Protein AF-A0A7J7QAD0-F1 (afdb_monomer_lite)

Sequence (329 aa):
MGFYKSLRRALTTHGIFDPSKKFDEDTELMLAQLHPDAHEEGGLACNDKKLLIEMRECIMVWIKSMGRQILQGNLNLVNTSFPVLMFEPRSYLQKLADIWAYPSYINAAAAAQDPLERMKLLVAWMVAGLHHSVENWKKPFNPILGETWQATMPGGLQLFMEQVSHHPPVSAYQLQGPGWALSGWSQPAVVPVVKFYGIKTVAKGARHISFADGSTVEMSMPHFAIKGVVYAAKPHAEVLGVARLLDQRHRLEAVISFGPVPGTRQRMLARTDAVCGEIYQLPRSAHLQVHGREVLRPTSSAHACACVSRARGPDVFGKEAAVGALALL

pLDDT: mean 78.53, std 20.81, range [23.02, 98.69]

Radius of gyration: 20.9 Å; chains: 1; bounding box: 46×48×59 Å

Secondary structure (DSSP, 8-state):
--HHHHHHHHHHHTTSS-TTS-----HHHHHTTS-TTB-SSSSEE---HHHHHHHHHHHHHHHHHHHHHHHTT---TTTSPPPGGGEEEEEHHHHHHGGG--HHHHHHHHH-SSHHHHHHHHHHHHHHHTTHHHH--SEEEPPPTT-EEEEEETTTEEEEEEEEEETTEEEEEEEEETTEEEEEEEEEEEEEEGGGTEEEEEEE--EEEEETTS-EEEE---EEEEESTTT-SS-EEEEEEEEEEEETTTTEEEEEEES--TT---TGGGSTT-EEEEEEEPPTT----SSSS--------S--SS----------S-------TTT--

Structure (mmCIF, N/CA/C/O backbone):
data_AF-A0A7J7QAD0-F1
#
_entry.id   AF-A0A7J7QAD0-F1
#
loop_
_atom_site.group_PDB
_atom_site.id
_atom_site.type_symbol
_atom_site.label_atom_id
_atom_site.label_alt_id
_atom_site.label_comp_id
_atom_site.label_asym_id
_atom_site.label_entity_id
_atom_site.label_seq_id
_atom_site.pdbx_PDB_ins_code
_atom_site.Cartn_x
_atom_site.Cartn_y
_atom_site.Cartn_z
_atom_site.occupancy
_atom_site.B_iso_or_equiv
_atom_site.auth_seq_id
_atom_site.auth_comp_id
_atom_site.auth_asym_id
_atom_site.auth_atom_id
_atom_site.pdbx_PDB_model_num
ATOM 1 N N . MET A 1 1 ? 2.087 9.101 26.489 1.00 40.31 1 MET A N 1
ATOM 2 C CA . MET A 1 1 ? 2.762 7.788 26.398 1.00 40.31 1 MET A CA 1
ATOM 3 C C . MET A 1 1 ? 2.963 7.584 24.917 1.00 40.31 1 MET A C 1
ATOM 5 O O . MET A 1 1 ? 1.946 7.469 24.253 1.00 40.31 1 MET A O 1
ATOM 9 N N . GLY A 1 2 ? 4.223 7.602 24.454 1.00 50.12 2 GLY A N 1
ATOM 10 C CA . GLY A 1 2 ? 4.623 7.586 23.036 1.00 50.12 2 GLY A CA 1
ATOM 11 C C . GLY A 1 2 ? 3.667 6.822 22.115 1.00 50.12 2 GLY A C 1
ATOM 12 O O . GLY A 1 2 ? 3.352 5.687 22.463 1.00 50.12 2 GLY A O 1
ATOM 13 N N . PHE A 1 3 ? 3.276 7.355 20.948 1.00 55.72 3 PHE A N 1
ATOM 14 C CA . PHE A 1 3 ? 2.462 6.657 19.938 1.00 55.72 3 PHE A CA 1
ATOM 15 C C . PHE A 1 3 ? 2.988 5.243 19.715 1.00 55.72 3 PHE A C 1
ATOM 17 O O . PHE A 1 3 ? 2.220 4.292 19.746 1.00 55.72 3 PHE A O 1
ATOM 24 N N . TYR A 1 4 ? 4.311 5.093 19.616 1.00 61.28 4 TYR A N 1
ATOM 25 C CA . TYR A 1 4 ? 4.976 3.797 19.527 1.00 61.28 4 TYR A CA 1
ATOM 26 C C . TYR A 1 4 ? 4.698 2.886 20.735 1.00 61.28 4 TYR A C 1
ATOM 28 O O . TYR A 1 4 ? 4.276 1.746 20.570 1.00 61.28 4 TYR A O 1
ATOM 36 N N . LYS A 1 5 ? 4.860 3.391 21.965 1.00 65.62 5 LYS A N 1
ATOM 37 C CA . LYS A 1 5 ? 4.559 2.647 23.203 1.00 65.62 5 LYS A CA 1
ATOM 38 C C . LYS A 1 5 ? 3.079 2.278 23.284 1.00 65.62 5 LYS A C 1
ATOM 40 O O . LYS A 1 5 ? 2.744 1.177 23.714 1.00 65.62 5 LYS A O 1
ATOM 45 N N . SER A 1 6 ? 2.196 3.178 22.860 1.00 67.38 6 SER A N 1
ATOM 46 C CA . SER A 1 6 ? 0.759 2.931 22.829 1.00 67.38 6 SER A CA 1
ATOM 47 C C . SER A 1 6 ? 0.358 1.940 21.739 1.00 67.38 6 SER A C 1
ATOM 49 O O . SER A 1 6 ? -0.494 1.103 22.005 1.00 67.38 6 SER A O 1
ATOM 51 N N . LEU A 1 7 ? 0.945 2.012 20.546 1.00 71.25 7 LEU A N 1
ATOM 52 C CA . LEU A 1 7 ? 0.690 1.078 19.456 1.00 71.25 7 LEU A CA 1
ATOM 53 C C . LEU A 1 7 ? 1.239 -0.306 19.805 1.00 71.25 7 LEU A C 1
ATOM 55 O O . LEU A 1 7 ? 0.544 -1.299 19.644 1.00 71.25 7 LEU A O 1
ATOM 59 N N . ARG A 1 8 ? 2.450 -0.384 20.365 1.00 73.38 8 ARG A N 1
ATOM 60 C CA . ARG A 1 8 ? 3.016 -1.638 20.870 1.00 73.38 8 ARG A CA 1
ATOM 61 C C . ARG A 1 8 ? 2.111 -2.268 21.919 1.00 73.38 8 ARG A C 1
ATOM 63 O O . ARG A 1 8 ? 1.882 -3.474 21.870 1.00 73.38 8 ARG A O 1
ATOM 70 N N . ARG A 1 9 ? 1.575 -1.464 22.842 1.00 77.69 9 ARG A N 1
ATOM 71 C CA . ARG A 1 9 ? 0.585 -1.933 23.815 1.00 77.69 9 ARG A CA 1
ATOM 72 C C . ARG A 1 9 ? -0.648 -2.491 23.105 1.00 77.69 9 ARG A C 1
ATOM 74 O O . ARG A 1 9 ? -1.013 -3.615 23.417 1.00 77.69 9 ARG A O 1
ATOM 81 N N . ALA A 1 10 ? -1.198 -1.777 22.121 1.00 76.44 10 ALA A N 1
ATOM 82 C CA . ALA A 1 10 ? -2.338 -2.239 21.326 1.00 76.44 10 ALA A CA 1
ATOM 83 C C . ALA A 1 10 ? -2.075 -3.602 20.675 1.00 76.44 10 ALA A C 1
ATOM 85 O O . ALA A 1 10 ? -2.804 -4.568 20.888 1.00 76.44 10 ALA A O 1
ATOM 86 N N . LEU A 1 11 ? -0.969 -3.711 19.938 1.00 81.56 11 LEU A N 1
ATOM 87 C CA . LEU A 1 11 ? -0.578 -4.942 19.255 1.00 81.56 11 LEU A CA 1
ATOM 88 C C . LEU A 1 11 ? -0.341 -6.097 20.237 1.00 81.56 11 LEU A C 1
ATOM 90 O O . LEU A 1 11 ? -0.700 -7.232 19.938 1.00 81.56 11 LEU A O 1
ATOM 94 N N . THR A 1 12 ? 0.222 -5.816 21.414 1.00 82.81 12 THR A N 1
ATOM 95 C CA . THR A 1 12 ? 0.430 -6.817 22.473 1.00 82.81 12 THR A CA 1
ATOM 96 C C . THR A 1 12 ? -0.901 -7.273 23.073 1.00 82.81 12 THR A C 1
ATOM 98 O O . THR A 1 12 ? -1.127 -8.469 23.226 1.00 82.81 12 THR A O 1
ATOM 101 N N . THR A 1 13 ? -1.812 -6.340 23.373 1.00 85.19 13 THR A N 1
ATOM 102 C CA . THR A 1 13 ? -3.154 -6.635 23.901 1.00 85.19 13 THR A CA 1
ATOM 103 C C . THR A 1 13 ? -3.950 -7.536 22.960 1.00 85.19 13 THR A C 1
ATOM 105 O O . THR A 1 13 ? -4.693 -8.395 23.427 1.00 85.19 13 THR A O 1
ATOM 108 N N . HIS A 1 14 ? -3.751 -7.391 21.651 1.00 84.69 14 HIS A N 1
ATOM 109 C CA . HIS A 1 14 ? -4.403 -8.217 20.638 1.00 84.69 14 HIS A CA 1
ATOM 110 C C . HIS A 1 14 ? -3.585 -9.447 20.202 1.00 84.69 14 HIS A C 1
ATOM 112 O O . HIS A 1 14 ? -3.957 -10.106 19.234 1.00 84.69 14 HIS A O 1
ATOM 118 N N . GLY A 1 15 ? -2.484 -9.774 20.892 1.00 82.12 15 GLY A N 1
ATOM 119 C CA . GLY A 1 15 ? -1.671 -10.964 20.607 1.00 82.12 15 GLY A CA 1
ATOM 120 C C . GLY A 1 15 ? -0.941 -10.938 19.258 1.00 82.12 15 GLY A C 1
ATOM 121 O O . GLY A 1 15 ? -0.490 -11.978 18.789 1.00 82.12 15 GLY A O 1
ATOM 122 N N . ILE A 1 16 ? -0.830 -9.767 18.624 1.00 82.81 16 ILE A N 1
ATOM 123 C CA . ILE A 1 16 ? -0.131 -9.575 17.344 1.00 82.81 16 ILE A CA 1
ATOM 124 C C . ILE A 1 16 ? 1.372 -9.392 17.577 1.00 82.81 16 ILE A C 1
ATOM 126 O O . ILE A 1 16 ? 2.188 -9.832 16.772 1.00 82.81 16 ILE A O 1
ATOM 130 N N . PHE A 1 17 ? 1.744 -8.738 18.680 1.00 76.38 17 PHE A N 1
ATOM 131 C CA . PHE A 1 17 ? 3.137 -8.485 19.036 1.00 76.38 17 PHE A CA 1
ATOM 132 C C . PHE A 1 17 ? 3.554 -9.308 20.255 1.00 76.38 17 PHE A C 1
ATOM 134 O O . PHE A 1 17 ? 2.893 -9.269 21.291 1.00 76.38 17 PHE A O 1
ATOM 141 N N . ASP A 1 18 ? 4.683 -10.007 20.136 1.00 73.75 18 ASP A N 1
ATOM 142 C CA . ASP A 1 18 ? 5.304 -10.736 21.239 1.00 73.75 18 ASP A CA 1
ATOM 143 C C . ASP A 1 18 ? 6.023 -9.751 22.183 1.00 73.75 18 ASP A C 1
ATOM 145 O O . ASP A 1 18 ? 7.037 -9.159 21.797 1.00 73.75 18 ASP A O 1
ATOM 149 N N . PRO A 1 19 ? 5.552 -9.569 23.431 1.00 67.69 19 PRO A N 1
ATOM 150 C CA . PRO A 1 19 ? 6.142 -8.614 24.363 1.00 67.69 19 PRO A CA 1
ATOM 151 C C . PRO A 1 19 ? 7.580 -8.969 24.766 1.00 67.69 19 PRO A C 1
ATOM 153 O O . PRO A 1 19 ? 8.306 -8.076 25.211 1.00 67.69 19 PRO A O 1
ATOM 156 N N . SER A 1 20 ? 8.001 -10.231 24.595 1.00 66.00 20 SER A N 1
ATOM 157 C CA . SER A 1 20 ? 9.365 -10.690 24.874 1.00 66.00 20 SER A CA 1
ATOM 158 C C . SER A 1 20 ? 10.383 -10.175 23.852 1.00 66.00 20 SER A C 1
ATOM 160 O O . SER A 1 20 ? 11.560 -10.004 24.187 1.00 66.00 20 SER A O 1
ATOM 162 N N . LYS A 1 21 ? 9.935 -9.830 22.634 1.00 59.56 21 LYS A N 1
ATOM 163 C CA . LYS A 1 21 ? 10.778 -9.163 21.642 1.00 59.56 21 LYS A CA 1
ATOM 164 C C . LYS A 1 21 ? 11.105 -7.754 22.133 1.00 59.56 21 LYS A C 1
ATOM 166 O O . LYS A 1 21 ? 10.255 -6.856 22.173 1.00 59.56 21 LYS A O 1
ATOM 171 N N . LYS A 1 22 ? 12.363 -7.551 22.530 1.00 52.66 22 LYS A N 1
ATOM 172 C CA . LYS A 1 22 ? 12.905 -6.225 22.830 1.00 52.66 22 LYS A CA 1
ATOM 173 C C . LYS A 1 22 ? 13.115 -5.485 21.515 1.00 52.66 22 LYS A C 1
ATOM 175 O O . LYS A 1 22 ? 14.063 -5.758 20.792 1.00 52.66 22 LYS A O 1
ATOM 180 N N . PHE A 1 23 ? 12.211 -4.562 21.222 1.00 52.66 23 PHE A N 1
ATOM 181 C CA . PHE A 1 23 ? 12.472 -3.521 20.245 1.00 52.66 23 PHE A CA 1
ATOM 182 C C . PHE A 1 23 ? 13.302 -2.445 20.929 1.00 52.66 23 PHE A C 1
ATOM 184 O O . PHE A 1 23 ? 12.820 -1.834 21.888 1.00 52.66 23 PHE A O 1
ATOM 191 N N . ASP A 1 24 ? 14.546 -2.291 20.493 1.00 52.62 24 ASP A N 1
ATOM 192 C CA . ASP A 1 24 ? 15.441 -1.305 21.074 1.00 52.62 24 ASP A CA 1
ATOM 193 C C . ASP A 1 24 ? 15.042 0.091 20.584 1.00 52.62 24 ASP A C 1
ATOM 195 O O . ASP A 1 24 ? 14.909 0.323 19.383 1.00 52.62 24 ASP A O 1
ATOM 199 N N . GLU A 1 25 ? 14.781 1.012 21.513 1.00 53.19 25 GLU A N 1
ATOM 200 C CA . GLU A 1 25 ? 14.497 2.413 21.174 1.00 53.19 25 GLU A CA 1
ATOM 201 C C . GLU A 1 25 ? 15.784 3.131 20.714 1.00 53.19 25 GLU A C 1
ATOM 203 O O . GLU A 1 25 ? 15.712 4.220 20.133 1.00 53.19 25 GLU A O 1
ATOM 208 N N . ASP A 1 26 ? 16.948 2.493 20.896 1.00 57.47 26 ASP A N 1
ATOM 209 C CA . ASP A 1 26 ? 18.228 2.971 20.401 1.00 57.47 26 ASP A CA 1
ATOM 210 C C . ASP A 1 26 ? 18.322 2.844 18.877 1.00 57.47 26 ASP A C 1
ATOM 212 O O . ASP A 1 26 ? 18.414 1.777 18.266 1.00 57.47 26 ASP A O 1
ATOM 216 N N . THR A 1 27 ? 18.346 4.014 18.241 1.00 55.22 27 THR A N 1
ATOM 217 C CA . THR A 1 27 ? 18.372 4.191 16.785 1.00 55.22 27 THR A CA 1
ATOM 218 C C . THR A 1 27 ? 19.566 3.496 16.108 1.00 55.22 27 THR A C 1
ATOM 220 O O . THR A 1 27 ? 19.486 3.161 14.928 1.00 55.22 27 THR A O 1
ATOM 223 N N . GLU A 1 28 ? 20.671 3.273 16.828 1.00 50.28 28 GLU A N 1
ATOM 224 C CA . GLU A 1 28 ? 21.849 2.570 16.301 1.00 50.28 28 GLU A CA 1
ATOM 225 C C . GLU A 1 28 ? 21.669 1.046 16.236 1.00 50.28 28 GLU A C 1
ATOM 227 O O . GLU A 1 28 ? 22.122 0.434 15.271 1.00 50.28 28 GLU A O 1
ATOM 232 N N . LEU A 1 29 ? 20.944 0.433 17.178 1.00 54.31 29 LEU A N 1
ATOM 233 C CA . LEU A 1 29 ? 20.595 -0.991 17.093 1.00 54.31 29 LEU A CA 1
ATOM 234 C C . LEU A 1 29 ? 19.521 -1.253 16.031 1.00 54.31 29 LEU A C 1
ATOM 236 O O . LEU A 1 29 ? 19.565 -2.277 15.356 1.00 54.31 29 LEU A O 1
ATOM 240 N N . MET A 1 30 ? 18.607 -0.304 15.823 1.00 59.12 30 MET A N 1
ATOM 241 C CA . MET A 1 30 ? 17.627 -0.349 14.731 1.00 59.12 30 MET A CA 1
ATOM 242 C C . MET A 1 30 ? 18.288 -0.362 13.344 1.00 59.12 30 MET A C 1
ATOM 244 O O . MET A 1 30 ? 17.836 -1.077 12.454 1.00 59.12 30 MET A O 1
ATOM 248 N N . LEU A 1 31 ? 19.384 0.387 13.156 1.00 56.38 31 LEU A N 1
ATOM 249 C CA . LEU A 1 31 ? 20.174 0.338 11.917 1.00 56.38 31 LEU A CA 1
ATOM 250 C C . LEU A 1 31 ? 20.774 -1.055 11.678 1.00 56.38 31 LEU A C 1
ATOM 252 O O . LEU A 1 31 ? 20.858 -1.493 10.533 1.00 56.38 31 LEU A O 1
ATOM 256 N N . ALA A 1 32 ? 21.162 -1.757 12.746 1.00 53.44 32 ALA A N 1
ATOM 257 C CA . ALA A 1 32 ? 21.706 -3.112 12.669 1.00 53.44 32 ALA A CA 1
ATOM 258 C C . ALA A 1 32 ? 20.644 -4.187 12.358 1.00 53.44 32 ALA A C 1
ATOM 260 O O . ALA A 1 32 ? 21.007 -5.325 12.068 1.00 53.44 32 ALA A O 1
ATOM 261 N N . GLN A 1 33 ? 19.354 -3.836 12.407 1.00 68.69 33 GLN A N 1
ATOM 262 C CA . GLN A 1 33 ? 18.215 -4.723 12.137 1.00 68.69 33 GLN A CA 1
ATOM 263 C C . GLN A 1 33 ? 17.500 -4.401 10.818 1.00 68.69 33 GLN A C 1
ATOM 265 O O . GLN A 1 33 ? 16.424 -4.934 10.558 1.00 68.69 33 GLN A O 1
ATOM 270 N N . LEU A 1 34 ? 18.064 -3.520 9.986 1.00 75.94 34 LEU A N 1
ATOM 271 C CA . LEU A 1 34 ? 17.505 -3.246 8.667 1.00 75.94 34 LEU A CA 1
ATOM 272 C C . LEU A 1 34 ? 17.422 -4.526 7.828 1.00 75.94 34 LEU A C 1
ATOM 274 O O . LEU A 1 34 ? 18.271 -5.415 7.936 1.00 75.94 34 LEU A O 1
ATOM 278 N N . HIS A 1 35 ? 16.419 -4.575 6.947 1.00 82.44 35 HIS A N 1
ATOM 279 C CA . HIS A 1 35 ? 16.297 -5.641 5.958 1.00 82.44 35 HIS A CA 1
ATOM 280 C C . HIS A 1 35 ? 17.641 -5.843 5.226 1.00 82.44 35 HIS A C 1
ATOM 282 O O . HIS A 1 35 ? 18.290 -4.847 4.893 1.00 82.44 35 HIS A O 1
ATOM 288 N N . PRO A 1 36 ? 18.066 -7.085 4.923 1.00 84.25 36 PRO A N 1
ATOM 289 C CA . PRO A 1 36 ? 19.344 -7.342 4.248 1.00 84.25 36 PRO A CA 1
ATOM 290 C C . PRO A 1 36 ? 19.522 -6.572 2.931 1.00 84.25 36 PRO A C 1
ATOM 292 O O . PRO A 1 36 ? 20.630 -6.178 2.576 1.00 84.25 36 PRO A O 1
ATOM 295 N N . ASP A 1 37 ? 18.410 -6.316 2.240 1.00 88.38 37 ASP A N 1
ATOM 296 C CA . ASP A 1 37 ? 18.365 -5.541 0.996 1.00 88.38 37 ASP A CA 1
ATOM 297 C C . ASP A 1 37 ? 18.098 -4.038 1.197 1.00 88.38 37 ASP A C 1
ATOM 299 O O . ASP A 1 37 ? 17.799 -3.331 0.236 1.00 88.38 37 ASP A O 1
ATOM 303 N N . ALA A 1 38 ? 18.168 -3.512 2.421 1.00 88.69 38 ALA A N 1
ATOM 304 C CA . ALA A 1 38 ? 17.950 -2.092 2.672 1.00 88.69 38 ALA A CA 1
ATOM 305 C C . ALA A 1 38 ? 18.990 -1.232 1.938 1.00 88.69 38 ALA A C 1
ATOM 307 O O . ALA A 1 38 ? 20.201 -1.454 2.014 1.00 88.69 38 ALA A O 1
ATOM 308 N N . HIS A 1 39 ? 18.515 -0.203 1.242 1.00 90.62 39 HIS A N 1
ATOM 309 C CA . HIS A 1 39 ? 19.384 0.765 0.588 1.00 90.62 39 HIS A CA 1
ATOM 310 C C . HIS A 1 39 ? 19.957 1.755 1.618 1.00 90.62 39 HIS A C 1
ATOM 312 O O . HIS A 1 39 ? 19.315 2.074 2.626 1.00 90.62 39 HIS A O 1
ATOM 318 N N . GLU A 1 40 ? 21.163 2.270 1.372 1.00 85.44 40 GLU A N 1
ATOM 319 C CA . GLU A 1 40 ? 21.874 3.161 2.304 1.00 85.44 40 GLU A CA 1
ATOM 320 C C . GLU A 1 40 ? 21.134 4.490 2.537 1.00 85.44 40 GLU A C 1
ATOM 322 O O . GLU A 1 40 ? 21.057 4.967 3.668 1.00 85.44 40 GLU A O 1
ATOM 327 N N . GLU A 1 41 ? 20.498 5.027 1.494 1.00 82.69 41 GLU A N 1
ATOM 328 C CA . GLU A 1 41 ? 19.699 6.263 1.555 1.00 82.69 41 GLU A CA 1
ATOM 329 C C . GLU A 1 41 ? 18.268 6.050 2.094 1.00 82.69 41 GLU A C 1
ATOM 331 O O . GLU A 1 41 ? 17.619 7.007 2.525 1.00 82.69 41 GLU A O 1
ATOM 336 N N . GLY A 1 42 ? 17.794 4.801 2.107 1.00 87.31 42 GLY A N 1
ATOM 337 C CA . GLY A 1 42 ? 16.410 4.433 2.407 1.00 87.31 42 GLY A CA 1
ATOM 338 C C . GLY A 1 42 ? 15.740 3.636 1.286 1.00 87.31 42 GLY A C 1
ATOM 339 O O . GLY A 1 42 ? 16.100 3.740 0.115 1.00 87.31 42 GLY A O 1
ATOM 340 N N . GLY A 1 43 ? 14.778 2.801 1.666 1.00 90.38 43 GLY A N 1
ATOM 341 C CA . GLY A 1 43 ? 14.038 1.924 0.770 1.00 90.38 43 GLY A CA 1
ATOM 342 C C . GLY A 1 43 ? 14.689 0.558 0.622 1.00 90.38 43 GLY A C 1
ATOM 343 O O . GLY A 1 43 ? 15.655 0.218 1.310 1.00 90.38 43 GLY A O 1
ATOM 344 N N . LEU A 1 44 ? 14.152 -0.224 -0.306 1.00 92.00 44 LEU A N 1
ATOM 345 C CA . LEU A 1 44 ? 14.613 -1.572 -0.609 1.00 92.00 44 LEU A CA 1
ATOM 346 C C . LEU A 1 44 ? 15.385 -1.566 -1.928 1.00 92.00 44 LEU A C 1
ATOM 348 O O . LEU A 1 44 ? 14.855 -1.130 -2.948 1.00 92.00 44 LEU A O 1
ATOM 352 N N . ALA A 1 45 ? 16.636 -2.014 -1.926 1.00 92.88 45 ALA A N 1
ATOM 353 C CA . ALA A 1 45 ? 17.461 -2.104 -3.123 1.00 92.88 45 ALA A CA 1
ATOM 354 C C . ALA A 1 45 ? 17.066 -3.309 -3.993 1.00 92.88 45 ALA A C 1
ATOM 356 O O . ALA A 1 45 ? 16.731 -4.377 -3.485 1.00 92.88 45 ALA A O 1
ATOM 357 N N . CYS A 1 46 ? 17.166 -3.169 -5.317 1.00 91.81 46 CYS A N 1
ATOM 358 C CA . CYS A 1 46 ? 17.133 -4.327 -6.210 1.00 91.81 46 CYS A CA 1
ATOM 359 C C . CYS A 1 46 ? 18.513 -4.986 -6.225 1.00 91.81 46 CYS A C 1
ATOM 361 O O . CYS A 1 46 ? 19.427 -4.506 -6.901 1.00 91.81 46 CYS A O 1
ATOM 363 N N . ASN A 1 47 ? 18.659 -6.089 -5.494 1.00 88.19 47 ASN A N 1
ATOM 364 C CA . ASN A 1 47 ? 19.903 -6.861 -5.464 1.00 88.19 47 ASN A CA 1
ATOM 365 C C . ASN A 1 47 ? 19.927 -8.020 -6.481 1.00 88.19 47 ASN A C 1
ATOM 367 O O . ASN A 1 47 ? 20.979 -8.628 -6.701 1.00 88.19 47 ASN A O 1
ATOM 371 N N . ASP A 1 48 ? 18.811 -8.286 -7.171 1.00 90.00 48 ASP A N 1
ATOM 372 C CA . ASP A 1 48 ? 18.752 -9.253 -8.269 1.00 90.00 48 ASP A CA 1
ATOM 373 C C . ASP A 1 48 ? 19.396 -8.675 -9.542 1.00 90.00 48 ASP A C 1
ATOM 375 O O . ASP A 1 48 ? 18.789 -7.948 -10.334 1.00 90.00 48 ASP A O 1
ATOM 379 N N . LYS A 1 49 ? 20.670 -9.027 -9.746 1.00 90.38 49 LYS A N 1
ATOM 380 C CA . LYS A 1 49 ? 21.460 -8.590 -10.906 1.00 90.38 49 LYS A CA 1
ATOM 381 C C . LYS A 1 49 ? 20.861 -9.047 -12.233 1.00 90.38 49 LYS A C 1
ATOM 383 O O . LYS A 1 49 ? 20.946 -8.303 -13.207 1.00 90.38 49 LYS A O 1
ATOM 388 N N . LYS A 1 50 ? 20.294 -10.256 -12.288 1.00 90.81 50 LYS A N 1
ATOM 389 C CA . LYS A 1 50 ? 19.739 -10.809 -13.527 1.00 90.81 50 LYS A CA 1
ATOM 390 C C . LYS A 1 50 ? 18.486 -10.033 -13.909 1.00 90.81 50 LYS A C 1
ATOM 392 O O . LYS A 1 50 ? 18.402 -9.540 -15.031 1.00 90.81 50 LYS A O 1
ATOM 397 N N . LEU A 1 51 ? 17.584 -9.842 -12.949 1.00 89.31 51 LEU A N 1
ATOM 398 C CA . LEU A 1 51 ? 16.392 -9.023 -13.132 1.00 89.31 51 LEU A CA 1
ATOM 399 C C . LEU A 1 51 ? 16.748 -7.603 -13.575 1.00 89.31 51 LEU A C 1
ATOM 401 O O . LEU A 1 51 ? 16.139 -7.077 -14.502 1.00 89.31 51 LEU A O 1
ATOM 405 N N . LEU A 1 52 ? 17.755 -6.985 -12.955 1.00 90.19 52 LEU A N 1
ATOM 406 C CA . LEU A 1 52 ? 18.160 -5.626 -13.299 1.00 90.19 52 LEU A CA 1
ATOM 407 C C . LEU A 1 52 ? 18.701 -5.512 -14.733 1.00 90.19 52 LEU A C 1
ATOM 409 O O . LEU A 1 52 ? 18.388 -4.539 -15.423 1.00 90.19 52 LEU A O 1
ATOM 413 N N . ILE A 1 53 ? 19.492 -6.488 -15.190 1.00 91.00 53 ILE A N 1
ATOM 414 C CA . ILE A 1 53 ? 19.972 -6.549 -16.579 1.00 91.00 53 ILE A CA 1
ATOM 415 C C . ILE A 1 53 ? 18.779 -6.672 -17.533 1.00 91.00 53 ILE A C 1
ATOM 417 O O . ILE A 1 53 ? 18.624 -5.829 -18.417 1.00 91.00 53 ILE A O 1
ATOM 421 N N . GLU A 1 54 ? 17.888 -7.639 -17.296 1.00 89.81 54 GLU A N 1
ATOM 422 C CA . GLU A 1 54 ? 16.696 -7.869 -18.124 1.00 89.81 54 GLU A CA 1
ATOM 423 C C . GLU A 1 54 ? 15.791 -6.626 -18.184 1.00 89.81 54 GLU A C 1
ATOM 425 O O . GLU A 1 54 ? 15.351 -6.212 -19.261 1.00 89.81 54 GLU A O 1
ATOM 430 N N . MET A 1 55 ? 15.542 -5.978 -17.040 1.00 88.00 55 MET A N 1
ATOM 431 C CA . MET A 1 55 ? 14.746 -4.751 -16.963 1.00 88.00 55 MET A CA 1
ATOM 432 C C . MET A 1 55 ? 15.381 -3.616 -17.764 1.00 88.00 55 MET A C 1
ATOM 434 O O . MET A 1 55 ? 14.677 -2.919 -18.493 1.00 88.00 55 MET A O 1
ATOM 438 N N . ARG A 1 56 ? 16.700 -3.421 -17.659 1.00 90.31 56 ARG A N 1
ATOM 439 C CA . ARG A 1 56 ? 17.412 -2.367 -18.397 1.00 90.31 56 ARG A CA 1
ATOM 440 C C . ARG A 1 56 ? 17.390 -2.602 -19.891 1.00 90.31 56 ARG A C 1
ATOM 442 O O . ARG A 1 56 ? 17.118 -1.667 -20.637 1.00 90.31 56 ARG A O 1
ATOM 449 N N . GLU A 1 57 ? 17.629 -3.830 -20.330 1.00 89.69 57 GLU A N 1
ATOM 450 C CA . GLU A 1 57 ? 17.536 -4.188 -21.743 1.00 89.69 57 GLU A CA 1
ATOM 451 C C . GLU A 1 57 ? 16.131 -3.911 -22.280 1.00 89.69 57 GLU A C 1
ATOM 453 O O . GLU A 1 57 ? 15.983 -3.228 -23.296 1.00 89.69 57 GLU A O 1
ATOM 458 N N . CYS A 1 58 ? 15.094 -4.327 -21.546 1.00 86.81 58 CYS A N 1
ATOM 459 C CA . CYS A 1 58 ? 13.705 -4.055 -21.905 1.00 86.81 58 CYS A CA 1
ATOM 460 C C . CYS A 1 58 ? 13.400 -2.554 -21.966 1.00 86.81 58 CYS A C 1
ATOM 462 O O . CYS A 1 58 ? 12.800 -2.095 -22.938 1.00 86.81 58 CYS A O 1
ATOM 464 N N . ILE A 1 59 ? 13.839 -1.776 -20.971 1.00 84.19 59 ILE A N 1
ATOM 465 C CA . ILE A 1 59 ? 13.665 -0.317 -20.942 1.00 84.19 59 ILE A CA 1
ATOM 466 C C . ILE A 1 59 ? 14.368 0.329 -22.138 1.00 84.19 59 ILE A C 1
ATOM 468 O O . ILE A 1 59 ? 13.792 1.200 -22.784 1.00 84.19 59 ILE A O 1
ATOM 472 N N . MET A 1 60 ? 15.583 -0.102 -22.481 1.00 84.69 60 MET A N 1
ATOM 473 C CA . MET A 1 60 ? 16.333 0.459 -23.606 1.00 84.69 60 MET A CA 1
ATOM 474 C C . MET A 1 60 ? 15.708 0.102 -24.957 1.00 84.69 60 MET A C 1
ATOM 476 O O . MET A 1 60 ? 15.634 0.961 -25.837 1.00 84.69 60 MET A O 1
ATOM 480 N N . VAL A 1 61 ? 15.221 -1.130 -25.132 1.00 83.62 61 VAL A N 1
ATOM 481 C CA . VAL A 1 61 ? 14.443 -1.531 -26.317 1.00 83.62 61 VAL A CA 1
ATOM 482 C C . VAL A 1 61 ? 13.173 -0.692 -26.421 1.00 83.62 61 VAL A C 1
ATOM 484 O O . VAL A 1 61 ? 12.868 -0.155 -27.487 1.00 83.62 61 VAL A O 1
ATOM 487 N N . TRP A 1 62 ? 12.469 -0.517 -25.305 1.00 81.12 62 TRP A N 1
ATOM 488 C CA . TRP A 1 62 ? 11.251 0.274 -25.231 1.00 81.12 62 TRP A CA 1
ATOM 489 C C . TRP A 1 62 ? 11.503 1.752 -25.578 1.00 81.12 62 TRP A C 1
ATOM 491 O O . TRP A 1 62 ? 10.853 2.271 -26.486 1.00 81.12 62 TRP A O 1
ATOM 501 N N . ILE A 1 63 ? 12.513 2.402 -24.983 1.00 78.50 63 ILE A N 1
ATOM 502 C CA . ILE A 1 63 ? 12.923 3.782 -25.316 1.00 78.50 63 ILE A CA 1
ATOM 503 C C . ILE A 1 63 ? 13.252 3.910 -26.8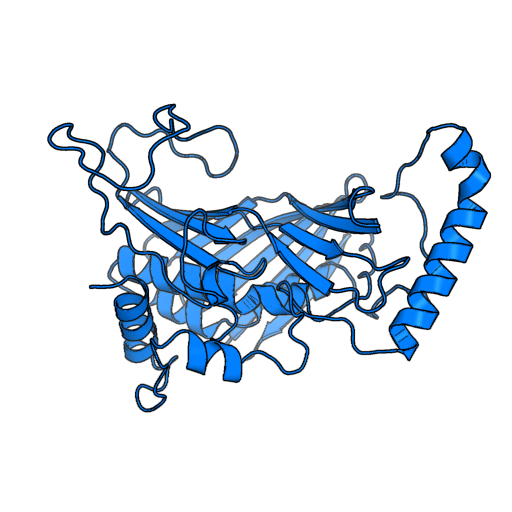10 1.00 78.50 63 ILE A C 1
ATOM 505 O O . ILE A 1 63 ? 12.775 4.838 -27.464 1.00 78.50 63 ILE A O 1
ATOM 509 N N . LYS A 1 64 ? 14.023 2.970 -27.379 1.00 79.06 64 LYS A N 1
ATOM 510 C CA . LYS A 1 64 ? 14.355 2.964 -28.816 1.00 79.06 64 LYS A CA 1
ATOM 511 C C . LYS A 1 64 ? 13.105 2.837 -29.689 1.00 79.06 64 LYS A C 1
ATOM 513 O O . LYS A 1 64 ? 12.963 3.584 -30.654 1.00 79.06 64 LYS A O 1
ATOM 518 N N . SER A 1 65 ? 12.182 1.942 -29.331 1.00 75.06 65 SER A N 1
ATOM 519 C CA . SER A 1 65 ? 10.912 1.756 -30.050 1.00 75.06 65 SER A CA 1
ATOM 520 C C . SER A 1 65 ? 10.024 3.005 -30.002 1.00 75.06 65 SER A C 1
ATOM 522 O O . SER A 1 65 ? 9.301 3.308 -30.950 1.00 75.06 65 SER A O 1
ATOM 524 N N . MET A 1 66 ? 10.150 3.778 -28.922 1.00 70.50 66 MET A N 1
ATOM 525 C CA . MET A 1 66 ? 9.379 4.983 -28.656 1.00 70.50 66 MET A CA 1
ATOM 526 C C . MET A 1 66 ? 9.990 6.255 -29.245 1.00 70.50 66 MET A C 1
ATOM 528 O O . MET A 1 66 ? 9.326 7.293 -29.261 1.00 70.50 66 MET A O 1
ATOM 532 N N . GLY A 1 67 ? 11.217 6.186 -29.772 1.00 67.12 67 GLY A N 1
ATOM 533 C CA . GLY A 1 67 ? 12.007 7.344 -30.195 1.00 67.12 67 GLY A CA 1
ATOM 534 C C . GLY A 1 67 ? 11.251 8.323 -31.098 1.00 67.12 67 GLY A C 1
ATOM 535 O O . GLY A 1 67 ? 11.322 9.528 -30.881 1.00 67.12 67 GLY A O 1
ATOM 536 N N . ARG A 1 68 ? 10.436 7.830 -32.043 1.00 64.38 68 ARG A N 1
ATOM 537 C CA . ARG A 1 68 ? 9.621 8.696 -32.918 1.00 64.38 68 ARG A CA 1
ATOM 538 C C . ARG A 1 68 ? 8.506 9.453 -32.181 1.00 64.38 68 ARG A C 1
ATOM 540 O O . ARG A 1 68 ? 8.278 10.611 -32.504 1.00 64.38 68 ARG A O 1
ATOM 547 N N . GLN A 1 69 ? 7.843 8.850 -31.192 1.00 63.38 69 GLN A N 1
ATOM 548 C CA . GLN A 1 69 ? 6.758 9.509 -30.441 1.00 63.38 69 GLN A CA 1
ATOM 549 C C . GLN A 1 69 ? 7.292 10.385 -29.295 1.00 63.38 69 GLN A C 1
ATOM 551 O O . GLN A 1 69 ? 6.693 11.414 -28.990 1.00 63.38 69 GLN A O 1
ATOM 556 N N . ILE A 1 70 ? 8.449 10.029 -28.712 1.00 62.81 70 ILE A N 1
ATOM 557 C CA . ILE A 1 70 ? 9.189 10.885 -27.766 1.00 62.81 70 ILE A CA 1
ATOM 558 C C . ILE A 1 70 ? 9.562 12.207 -28.450 1.00 62.81 70 ILE A C 1
ATOM 560 O O . ILE A 1 70 ? 9.313 13.274 -27.894 1.00 62.81 70 ILE A O 1
ATOM 564 N N . LEU A 1 71 ? 10.092 12.144 -29.680 1.00 61.28 71 LEU A N 1
ATOM 565 C CA . LEU A 1 71 ? 10.438 13.327 -30.481 1.00 61.28 71 LEU A CA 1
ATOM 566 C C . LEU A 1 71 ? 9.220 14.191 -30.847 1.00 61.28 71 LEU A C 1
ATOM 568 O O . LEU A 1 71 ? 9.362 15.392 -31.043 1.00 61.28 71 LEU A O 1
ATOM 572 N N . GLN A 1 72 ? 8.030 13.593 -30.924 1.00 59.53 72 GLN A N 1
ATOM 573 C CA . GLN A 1 72 ? 6.771 14.276 -31.245 1.00 59.53 72 GLN A CA 1
ATOM 574 C C . GLN A 1 72 ? 6.021 14.783 -29.999 1.00 59.53 72 GLN A C 1
ATOM 576 O O . GLN A 1 72 ? 4.923 15.320 -30.128 1.00 59.53 72 GLN A O 1
ATOM 581 N N . GLY A 1 73 ? 6.580 14.612 -28.793 1.00 54.69 73 GLY A N 1
ATOM 582 C CA . GLY A 1 73 ? 6.000 15.111 -27.540 1.00 54.69 73 GLY A CA 1
ATOM 583 C C . GLY A 1 73 ? 4.719 14.402 -27.082 1.00 54.69 73 GLY A C 1
ATOM 584 O O . GLY A 1 73 ? 4.064 14.875 -26.157 1.00 54.69 73 GLY A O 1
ATOM 585 N N . ASN A 1 74 ? 4.355 13.271 -27.693 1.00 53.72 74 ASN A N 1
ATOM 586 C CA . ASN A 1 74 ? 3.067 12.609 -27.481 1.00 53.72 74 ASN A CA 1
ATOM 587 C C . ASN A 1 74 ? 3.234 11.291 -26.701 1.00 53.72 74 ASN A C 1
ATOM 589 O O . ASN A 1 74 ? 2.978 10.203 -27.214 1.00 53.72 74 ASN A O 1
ATOM 593 N N . LEU A 1 75 ? 3.737 11.377 -25.462 1.00 57.19 75 LEU A N 1
ATOM 594 C CA . LEU A 1 75 ? 3.998 10.207 -24.615 1.00 57.19 75 LEU A CA 1
ATOM 595 C C . LEU A 1 75 ? 2.820 9.903 -23.691 1.00 57.19 75 LEU A C 1
ATOM 597 O O . LEU A 1 75 ? 2.688 10.496 -22.622 1.00 57.19 75 LEU A O 1
ATOM 601 N N . ASN A 1 76 ? 2.002 8.918 -24.067 1.00 57.84 76 ASN A N 1
ATOM 602 C CA . ASN A 1 76 ? 1.024 8.318 -23.164 1.00 57.84 76 ASN A CA 1
ATOM 603 C C . ASN A 1 76 ? 1.488 6.932 -22.692 1.00 57.84 76 ASN A C 1
ATOM 605 O O . ASN A 1 76 ? 1.196 5.910 -23.306 1.00 57.84 76 ASN A O 1
ATOM 609 N N . LEU A 1 77 ? 2.172 6.910 -21.551 1.00 56.56 77 LEU A N 1
ATOM 610 C CA . LEU A 1 77 ? 2.791 5.715 -20.961 1.00 56.56 77 LEU A CA 1
ATOM 611 C C . LEU A 1 77 ? 1.796 4.689 -20.428 1.00 56.56 77 LEU A C 1
ATOM 613 O O . LEU A 1 77 ? 2.169 3.546 -20.182 1.00 56.56 77 LEU A O 1
ATOM 617 N N . VAL A 1 78 ? 0.540 5.097 -20.237 1.00 51.81 78 VAL A N 1
ATOM 618 C CA . VAL A 1 78 ? -0.544 4.184 -19.866 1.00 51.81 78 VAL A CA 1
ATOM 619 C C . VAL A 1 78 ? -0.942 3.321 -21.069 1.00 51.81 78 VAL A C 1
ATOM 621 O O . VAL A 1 78 ? -1.322 2.169 -20.887 1.00 51.81 78 VAL A O 1
ATOM 624 N N . ASN A 1 79 ? -0.777 3.844 -22.291 1.00 52.62 79 ASN A N 1
ATOM 625 C CA . ASN A 1 79 ? -1.149 3.172 -23.539 1.00 52.62 79 ASN A CA 1
ATOM 626 C C . ASN A 1 79 ? 0.041 2.533 -24.273 1.00 52.62 79 ASN A C 1
ATOM 628 O O . ASN A 1 79 ? -0.148 1.890 -25.305 1.00 52.62 79 ASN A O 1
ATOM 632 N N . THR A 1 80 ? 1.268 2.690 -23.773 1.00 62.69 80 THR A N 1
ATOM 633 C CA . THR A 1 80 ? 2.435 2.043 -24.374 1.00 62.69 80 THR A CA 1
ATOM 634 C C . THR A 1 80 ? 2.620 0.628 -23.826 1.00 62.69 80 THR A C 1
ATOM 636 O O . THR A 1 80 ? 2.755 0.421 -22.622 1.00 62.69 80 THR A O 1
ATOM 639 N N . SER A 1 81 ? 2.687 -0.356 -24.724 1.00 67.56 81 SER A N 1
ATOM 640 C CA . SER A 1 81 ? 3.003 -1.740 -24.359 1.00 67.56 81 SER A CA 1
ATOM 641 C C . SER A 1 81 ? 4.464 -1.870 -23.914 1.00 67.56 81 SER A C 1
ATOM 643 O O . SER A 1 81 ? 5.374 -1.418 -24.608 1.00 67.56 81 SER A O 1
ATOM 645 N N . PHE A 1 82 ? 4.687 -2.499 -22.760 1.00 77.06 82 PHE A N 1
ATOM 646 C CA . PHE A 1 82 ? 6.020 -2.876 -22.282 1.00 77.06 82 PHE A CA 1
ATOM 647 C C . PHE A 1 82 ? 6.351 -4.316 -22.718 1.00 77.06 82 PHE A C 1
ATOM 649 O O . PHE A 1 82 ? 5.429 -5.117 -22.894 1.00 77.06 82 PHE A O 1
ATOM 656 N N . PRO A 1 83 ? 7.636 -4.684 -22.870 1.00 83.56 83 PRO A N 1
ATOM 657 C CA . PRO A 1 83 ? 8.036 -6.076 -23.077 1.00 83.56 83 PRO A CA 1
ATOM 658 C C . PRO A 1 83 ? 7.550 -6.994 -21.946 1.00 83.56 83 PRO A C 1
ATOM 660 O O . PRO A 1 83 ? 7.615 -6.621 -20.776 1.00 83.56 83 PRO A O 1
ATOM 663 N N . VAL A 1 84 ? 7.125 -8.219 -22.281 1.00 87.25 84 VAL A N 1
ATOM 664 C CA . VAL A 1 84 ? 6.543 -9.182 -21.320 1.00 87.25 84 VAL A CA 1
ATOM 665 C C . VAL A 1 84 ? 7.475 -9.525 -20.150 1.00 87.25 84 VAL A C 1
ATOM 667 O O . VAL A 1 84 ? 7.008 -9.765 -19.044 1.00 87.25 84 VAL A O 1
ATOM 670 N N . LEU A 1 85 ? 8.795 -9.474 -20.351 1.00 86.69 85 LEU A N 1
ATOM 671 C CA . LEU A 1 85 ? 9.792 -9.736 -19.303 1.00 86.69 85 LEU A CA 1
ATOM 672 C C . LEU A 1 85 ? 9.722 -8.738 -18.136 1.00 86.69 85 LEU A C 1
ATOM 674 O O . LEU A 1 85 ? 10.124 -9.063 -17.018 1.00 86.69 85 LEU A O 1
ATOM 678 N N . MET A 1 86 ? 9.163 -7.546 -18.372 1.00 86.19 86 MET A N 1
ATOM 679 C CA . MET A 1 86 ? 8.924 -6.547 -17.330 1.00 86.19 86 MET A CA 1
ATOM 680 C C . MET A 1 86 ? 7.708 -6.869 -16.457 1.00 86.19 86 MET A C 1
ATOM 682 O O . MET A 1 86 ? 7.474 -6.149 -15.486 1.00 86.19 86 MET A O 1
ATOM 686 N N . PHE A 1 87 ? 6.923 -7.899 -16.792 1.00 90.56 87 PHE A N 1
ATOM 687 C CA . PHE A 1 87 ? 5.682 -8.219 -16.098 1.00 90.56 87 PHE A CA 1
ATOM 688 C C . PHE A 1 87 ? 5.824 -9.371 -15.108 1.00 90.56 87 PHE A C 1
ATOM 690 O O . PHE A 1 87 ? 6.537 -10.348 -15.345 1.00 90.56 87 PHE A O 1
ATOM 697 N N . GLU A 1 88 ? 5.112 -9.260 -13.991 1.00 92.50 88 GLU A N 1
ATOM 698 C CA . GLU A 1 88 ? 4.860 -10.387 -13.096 1.00 92.50 88 GLU A CA 1
ATOM 699 C C . GLU A 1 88 ? 3.671 -11.217 -13.609 1.00 92.50 88 GLU A C 1
ATOM 701 O O . GLU A 1 88 ? 2.799 -10.667 -14.282 1.00 92.50 88 GLU A O 1
ATOM 706 N N . PRO A 1 89 ? 3.577 -12.519 -13.282 1.00 95.00 89 PRO A N 1
ATOM 707 C CA . PRO A 1 89 ? 2.493 -13.391 -13.743 1.00 95.00 89 PRO A CA 1
ATOM 708 C C . PRO A 1 89 ? 1.190 -13.178 -12.948 1.00 95.00 89 PRO A C 1
ATOM 710 O O . PRO A 1 89 ? 0.544 -14.132 -12.524 1.00 95.00 89 PRO A O 1
ATOM 713 N N . ARG A 1 90 ? 0.831 -11.919 -12.684 1.00 95.38 90 ARG A N 1
ATOM 714 C CA . ARG A 1 90 ? -0.355 -11.511 -11.927 1.00 95.38 90 ARG A CA 1
ATOM 715 C C . ARG A 1 90 ? -0.977 -10.277 -12.564 1.00 95.38 90 ARG A C 1
ATOM 717 O O . ARG A 1 90 ? -0.258 -9.386 -13.026 1.00 95.38 90 ARG A O 1
ATOM 724 N N . SER A 1 91 ? -2.304 -10.211 -12.581 1.00 95.62 91 SER A N 1
ATOM 725 C CA . SER A 1 91 ? -3.003 -8.980 -12.953 1.00 95.62 91 SER A CA 1
ATOM 726 C C . SER A 1 91 ? -2.992 -7.974 -11.805 1.00 95.62 91 SER A C 1
ATOM 728 O O . SER A 1 91 ? -2.660 -8.297 -10.659 1.00 95.62 91 SER A O 1
ATOM 730 N N . TYR A 1 92 ? -3.352 -6.724 -12.098 1.00 94.94 92 TYR A N 1
ATOM 731 C CA . TYR A 1 92 ? -3.440 -5.693 -11.069 1.00 94.94 92 TYR A CA 1
ATOM 732 C C . TYR A 1 92 ? -4.448 -6.048 -9.968 1.00 94.94 92 TYR A C 1
ATOM 734 O O . TYR A 1 92 ? -4.209 -5.676 -8.825 1.00 94.94 92 TYR A O 1
ATOM 742 N N . LEU A 1 93 ? -5.505 -6.820 -10.262 1.00 96.69 93 LEU A N 1
ATOM 743 C CA . LEU A 1 93 ? -6.463 -7.271 -9.244 1.00 96.69 93 LEU A CA 1
ATOM 744 C C . LEU A 1 93 ? -5.766 -8.133 -8.184 1.00 96.69 93 LEU A C 1
ATOM 746 O O . LEU A 1 93 ? -5.858 -7.867 -6.990 1.00 96.69 93 LEU A O 1
ATOM 750 N N . GLN A 1 94 ? -4.972 -9.110 -8.625 1.00 95.50 94 GLN A N 1
ATOM 751 C CA . GLN A 1 94 ? -4.170 -9.942 -7.729 1.00 95.50 94 GLN A CA 1
ATOM 752 C C . GLN A 1 94 ? -3.114 -9.121 -6.986 1.00 95.50 94 GLN A C 1
ATOM 754 O O . GLN A 1 94 ? -2.938 -9.291 -5.785 1.00 95.50 94 GLN A O 1
ATOM 759 N N . LYS A 1 95 ? -2.414 -8.215 -7.684 1.00 93.81 95 LYS A N 1
ATOM 760 C CA . LYS A 1 95 ? -1.373 -7.380 -7.067 1.00 93.81 95 LYS A CA 1
ATOM 761 C C . LYS A 1 95 ? -1.940 -6.440 -6.002 1.00 93.81 95 LYS A C 1
ATOM 763 O O . LYS A 1 95 ? -1.292 -6.195 -4.989 1.00 93.81 95 LYS A O 1
ATOM 768 N N . LEU A 1 96 ? -3.145 -5.920 -6.217 1.00 92.50 96 LEU A N 1
ATOM 769 C CA . LEU A 1 96 ? -3.830 -5.047 -5.274 1.00 92.50 96 LEU A CA 1
ATOM 770 C C . LEU A 1 96 ? -4.165 -5.775 -3.960 1.00 92.50 96 LEU A C 1
ATOM 772 O O . LEU A 1 96 ? -4.208 -5.131 -2.917 1.00 92.50 96 LEU A O 1
ATOM 776 N N . ALA A 1 97 ? -4.317 -7.102 -3.985 1.00 92.94 97 ALA A N 1
ATOM 777 C CA . ALA A 1 97 ? -4.543 -7.902 -2.786 1.00 92.94 97 ALA A CA 1
ATOM 778 C C . ALA A 1 97 ? -3.360 -7.900 -1.803 1.00 92.94 97 ALA A C 1
ATOM 780 O O . ALA A 1 97 ? -3.579 -8.007 -0.596 1.00 92.94 97 ALA A O 1
ATOM 781 N N . ASP A 1 98 ? -2.125 -7.748 -2.304 1.00 91.38 98 ASP A N 1
ATOM 782 C CA . ASP A 1 98 ? -0.901 -7.854 -1.500 1.00 91.38 98 ASP A CA 1
ATOM 783 C C . ASP A 1 98 ? -0.917 -6.871 -0.315 1.00 91.38 98 ASP A C 1
ATOM 785 O O . ASP A 1 98 ? -0.581 -7.234 0.808 1.00 91.38 98 ASP A O 1
ATOM 789 N N . ILE A 1 99 ? -1.386 -5.633 -0.520 1.00 88.81 99 ILE A N 1
ATOM 790 C CA . ILE A 1 99 ? -1.403 -4.607 0.541 1.00 88.81 99 ILE A CA 1
ATOM 791 C C . ILE A 1 99 ? -2.381 -4.919 1.687 1.00 88.81 99 ILE A C 1
ATOM 793 O O . ILE A 1 99 ? -2.399 -4.207 2.689 1.00 88.81 99 ILE A O 1
ATOM 797 N N . TRP A 1 100 ? -3.192 -5.970 1.559 1.00 90.50 100 TRP A N 1
ATOM 798 C CA . TRP A 1 100 ? -4.166 -6.410 2.559 1.00 90.50 100 TRP A CA 1
ATOM 799 C C . TRP A 1 100 ? -3.810 -7.766 3.183 1.00 90.50 100 TRP A C 1
ATOM 801 O O . TRP A 1 100 ? -4.640 -8.354 3.876 1.00 90.50 100 TRP A O 1
ATOM 811 N N . ALA A 1 101 ? -2.575 -8.243 2.990 1.00 87.62 101 ALA A N 1
ATOM 812 C CA . ALA A 1 101 ? -2.106 -9.565 3.415 1.00 87.62 101 ALA A CA 1
ATOM 813 C C . ALA A 1 101 ? -2.119 -9.821 4.937 1.00 87.62 101 ALA A C 1
ATOM 815 O O . ALA A 1 101 ? -1.938 -10.960 5.363 1.00 87.62 101 ALA A O 1
ATOM 816 N N . TYR A 1 102 ? -2.375 -8.798 5.760 1.00 89.69 102 TYR A N 1
ATOM 817 C CA . TYR A 1 102 ? -2.305 -8.871 7.223 1.00 89.69 102 TYR A CA 1
ATOM 818 C C . TYR A 1 102 ? -3.670 -8.686 7.914 1.00 89.69 102 TYR A C 1
ATOM 820 O O . TYR A 1 102 ? -3.858 -7.725 8.666 1.00 89.69 102 TYR A O 1
ATOM 828 N N . PRO A 1 103 ? -4.650 -9.587 7.710 1.00 91.19 103 PRO A N 1
ATOM 829 C CA . PRO A 1 103 ? -6.000 -9.429 8.257 1.00 91.19 103 PRO A CA 1
ATOM 830 C C . PRO A 1 103 ? -6.051 -9.389 9.792 1.00 91.19 103 PRO A C 1
ATOM 832 O O . PRO A 1 103 ? -6.994 -8.838 10.353 1.00 91.19 103 PRO A O 1
ATOM 835 N N . SER A 1 104 ? -5.044 -9.920 10.493 1.00 90.56 104 SER A N 1
ATOM 836 C CA . SER A 1 104 ? -4.980 -9.918 11.962 1.00 90.56 104 SER A CA 1
ATOM 837 C C . SER A 1 104 ? -5.086 -8.515 12.572 1.00 90.56 104 SER A C 1
ATOM 839 O O . SER A 1 104 ? -5.796 -8.337 13.560 1.00 90.56 104 SER A O 1
ATOM 841 N N . TYR A 1 105 ? -4.454 -7.506 11.965 1.00 92.19 105 TYR A N 1
ATOM 842 C CA . TYR A 1 105 ? -4.474 -6.128 12.470 1.00 92.19 105 TYR A CA 1
ATOM 843 C C . TYR A 1 105 ? -5.853 -5.479 12.341 1.00 92.19 105 TYR A C 1
ATOM 845 O O . TYR A 1 105 ? -6.336 -4.862 13.289 1.00 92.19 105 TYR A O 1
ATOM 853 N N . ILE A 1 106 ? -6.517 -5.632 11.193 1.00 93.62 106 ILE A N 1
ATOM 854 C CA . ILE A 1 106 ? -7.855 -5.066 10.980 1.00 93.62 106 ILE A CA 1
ATOM 855 C C . ILE A 1 106 ? -8.940 -5.857 11.728 1.00 93.62 106 ILE A C 1
ATOM 857 O O . ILE A 1 106 ? -9.883 -5.255 12.235 1.00 93.62 106 ILE A O 1
ATOM 861 N N . ASN A 1 107 ? -8.765 -7.170 11.912 1.00 93.81 107 ASN A N 1
ATOM 862 C CA . ASN A 1 107 ? -9.610 -7.971 12.803 1.00 93.81 107 ASN A CA 1
ATOM 863 C C . ASN A 1 107 ? -9.514 -7.466 14.251 1.00 93.81 107 ASN A C 1
ATOM 865 O O . ASN A 1 107 ? -10.533 -7.293 14.918 1.00 93.81 107 ASN A O 1
ATOM 869 N N . ALA A 1 108 ? -8.300 -7.175 14.728 1.00 93.06 108 ALA A N 1
ATOM 870 C CA . ALA A 1 108 ? -8.097 -6.555 16.033 1.00 93.06 108 ALA A CA 1
ATOM 871 C C . ALA A 1 108 ? -8.726 -5.154 16.104 1.00 93.06 108 ALA A C 1
ATOM 873 O O . ALA A 1 108 ? -9.375 -4.828 17.096 1.00 93.06 108 ALA A O 1
ATOM 874 N N . ALA A 1 109 ? -8.603 -4.351 15.042 1.00 94.56 109 ALA A N 1
ATOM 875 C CA . ALA A 1 109 ? -9.237 -3.035 14.962 1.00 94.56 109 ALA A CA 1
ATOM 876 C C . ALA A 1 109 ? -10.769 -3.128 15.076 1.00 94.56 109 ALA A C 1
ATOM 878 O O . ALA A 1 109 ? -11.382 -2.330 15.784 1.00 94.56 109 ALA A O 1
ATOM 879 N N . ALA A 1 110 ? -11.383 -4.125 14.433 1.00 95.06 110 ALA A N 1
ATOM 880 C CA . ALA A 1 110 ? -12.820 -4.374 14.516 1.00 95.06 110 ALA A CA 1
ATOM 881 C C . ALA A 1 110 ? -13.273 -4.822 15.915 1.00 95.06 110 ALA A C 1
ATOM 883 O O . ALA A 1 110 ? -14.377 -4.485 16.337 1.00 95.06 110 ALA A O 1
ATOM 884 N N . ALA A 1 111 ? -12.417 -5.536 16.650 1.00 94.31 111 ALA A N 1
ATOM 885 C CA . ALA A 1 111 ? -12.671 -5.939 18.032 1.00 94.31 111 ALA A CA 1
ATOM 886 C C . ALA A 1 111 ? -12.409 -4.819 19.062 1.00 94.31 111 ALA A C 1
ATOM 888 O O . ALA A 1 111 ? -12.839 -4.928 20.212 1.00 94.31 111 ALA A O 1
ATOM 889 N N . ALA A 1 112 ? -11.697 -3.753 18.683 1.00 93.75 112 ALA A N 1
ATOM 890 C CA . ALA A 1 112 ? -11.357 -2.658 19.583 1.00 93.75 112 ALA A CA 1
ATOM 891 C C . ALA A 1 112 ? -12.583 -1.785 19.914 1.00 93.75 112 ALA A C 1
ATOM 893 O O . ALA A 1 112 ? -13.281 -1.279 19.028 1.00 93.75 112 ALA A O 1
ATOM 894 N N . GLN A 1 113 ? -12.808 -1.576 21.215 1.00 92.56 113 GLN A N 1
ATOM 895 C CA . GLN A 1 113 ? -13.900 -0.745 21.737 1.00 92.56 113 GLN A CA 1
ATOM 896 C C . GLN A 1 113 ? -13.557 0.749 21.742 1.00 92.56 113 GLN A C 1
ATOM 898 O O . GLN A 1 113 ? -14.435 1.576 21.518 1.00 92.56 113 GLN A O 1
ATOM 903 N N . ASP A 1 114 ? -12.291 1.097 21.993 1.00 92.75 114 ASP A N 1
ATOM 904 C CA . ASP A 1 114 ? -11.809 2.479 21.937 1.00 92.75 114 ASP A CA 1
ATOM 905 C C . ASP A 1 114 ? -11.527 2.882 20.474 1.00 92.75 114 ASP A C 1
ATOM 907 O O . ASP A 1 114 ? -10.671 2.262 19.831 1.00 92.75 114 ASP A O 1
ATOM 911 N N . PRO A 1 115 ? -12.191 3.924 19.932 1.00 93.19 115 PRO A N 1
ATOM 912 C CA . PRO A 1 115 ? -11.939 4.414 18.578 1.00 93.19 115 PRO A CA 1
ATOM 913 C C . PRO A 1 115 ? -10.487 4.833 18.330 1.00 93.19 115 PRO A C 1
ATOM 915 O O . PRO A 1 115 ? -9.977 4.672 17.219 1.00 93.19 115 PRO A O 1
ATOM 918 N N . LEU A 1 116 ? -9.792 5.345 19.352 1.00 89.81 116 LEU A N 1
ATOM 919 C CA . LEU A 1 116 ? -8.383 5.710 19.221 1.00 89.81 116 LEU A CA 1
ATOM 920 C C . LEU A 1 116 ? -7.504 4.463 19.064 1.00 89.81 116 LEU A C 1
ATOM 922 O O . LEU A 1 116 ? -6.593 4.446 18.236 1.00 89.81 116 LEU A O 1
ATOM 926 N N . GLU A 1 117 ? -7.784 3.406 19.822 1.00 89.88 117 GLU A N 1
ATOM 927 C CA . GLU A 1 117 ? -7.103 2.119 19.679 1.00 89.88 117 GLU A CA 1
ATOM 928 C C . GLU A 1 117 ? -7.371 1.476 18.313 1.00 89.88 117 GLU A C 1
ATOM 930 O O . GLU A 1 117 ? -6.435 1.046 17.635 1.00 89.88 117 GLU A O 1
ATOM 935 N N . ARG A 1 118 ? -8.629 1.505 17.854 1.00 95.06 118 ARG A N 1
ATOM 936 C CA . ARG A 1 118 ? -9.007 1.084 16.498 1.00 95.06 118 ARG A CA 1
ATOM 937 C C . ARG A 1 118 ? -8.194 1.822 15.439 1.00 95.06 118 ARG A C 1
ATOM 939 O O . ARG A 1 118 ? -7.636 1.185 14.548 1.00 95.06 118 ARG A O 1
ATOM 946 N N . MET A 1 119 ? -8.075 3.147 15.555 1.00 94.25 119 MET A N 1
ATOM 947 C CA . MET A 1 119 ? -7.298 3.964 14.621 1.00 94.25 119 MET A CA 1
ATOM 948 C C . MET A 1 119 ? -5.816 3.556 14.592 1.00 94.25 119 MET A C 1
ATOM 950 O O . MET A 1 119 ? -5.238 3.441 13.513 1.00 94.25 119 MET A O 1
ATOM 954 N N . LYS A 1 120 ? -5.197 3.267 15.746 1.00 89.00 120 LYS A N 1
ATOM 955 C CA . LYS A 1 120 ? -3.803 2.777 15.805 1.00 89.00 120 LYS A CA 1
ATOM 956 C C . LYS A 1 120 ? -3.634 1.442 15.080 1.00 89.00 120 LYS A C 1
ATOM 958 O O . LYS A 1 120 ? -2.680 1.277 14.323 1.00 89.00 120 LYS A O 1
ATOM 963 N N . LEU A 1 121 ? -4.558 0.506 15.290 1.00 93.38 121 LEU A N 1
ATOM 964 C CA . LEU A 1 121 ? -4.529 -0.813 14.651 1.00 93.38 121 LEU A CA 1
ATOM 965 C C . LEU A 1 121 ? -4.737 -0.716 13.135 1.00 93.38 121 LEU A C 1
ATOM 967 O O . LEU A 1 121 ? -4.061 -1.416 12.385 1.00 93.38 121 LEU A O 1
ATOM 971 N N . LEU A 1 122 ? -5.593 0.200 12.671 1.00 95.69 122 LEU A N 1
ATOM 972 C CA . LEU A 1 122 ? -5.754 0.492 11.244 1.00 95.69 122 LEU A CA 1
ATOM 973 C C . LEU A 1 122 ? -4.503 1.119 10.618 1.00 95.69 122 LEU A C 1
ATOM 975 O O . LEU A 1 122 ? -4.127 0.745 9.508 1.00 95.69 122 LEU A O 1
ATOM 979 N N . VAL A 1 123 ? -3.832 2.036 11.323 1.00 93.50 123 VAL A N 1
ATOM 980 C CA . VAL A 1 123 ? -2.540 2.581 10.878 1.00 93.50 123 VAL A CA 1
ATOM 981 C C . VAL A 1 123 ? -1.508 1.462 10.753 1.00 93.50 123 VAL A C 1
ATOM 983 O O . VAL A 1 123 ? -0.834 1.374 9.729 1.00 93.50 123 VAL A O 1
ATOM 986 N N . ALA A 1 124 ? -1.407 0.583 11.755 1.00 90.56 124 ALA A N 1
ATOM 987 C CA . ALA A 1 124 ? -0.489 -0.551 11.713 1.00 90.56 124 ALA A CA 1
ATOM 988 C C . ALA A 1 124 ? -0.810 -1.515 10.566 1.00 90.56 124 ALA A C 1
ATOM 990 O O . ALA A 1 124 ? 0.102 -1.917 9.853 1.00 90.56 124 ALA A O 1
ATOM 991 N N . TRP A 1 125 ? -2.089 -1.824 10.342 1.00 92.62 125 TRP A N 1
ATOM 992 C CA . TRP A 1 125 ? -2.544 -2.644 9.220 1.00 92.62 125 TRP A CA 1
ATOM 993 C C . TRP A 1 125 ? -2.124 -2.060 7.866 1.00 92.62 125 TRP A C 1
ATOM 995 O O . TRP A 1 125 ? -1.510 -2.758 7.059 1.00 92.62 125 TRP A O 1
ATOM 1005 N N . MET A 1 126 ? -2.410 -0.771 7.638 1.00 93.06 126 MET A N 1
ATOM 1006 C CA . MET A 1 126 ? -2.031 -0.077 6.407 1.00 93.06 126 MET A CA 1
ATOM 1007 C C . MET A 1 126 ? -0.523 -0.156 6.199 1.00 93.06 126 MET A C 1
ATOM 1009 O O . MET A 1 126 ? -0.074 -0.523 5.122 1.00 93.06 126 MET A O 1
ATOM 1013 N N . VAL A 1 127 ? 0.250 0.188 7.228 1.00 90.56 127 VAL A N 1
ATOM 1014 C CA . VAL A 1 127 ? 1.709 0.252 7.165 1.00 90.56 127 VAL A CA 1
ATOM 1015 C C . VAL A 1 127 ? 2.331 -1.125 6.931 1.00 90.56 127 VAL A C 1
ATOM 1017 O O . VAL A 1 127 ? 3.210 -1.247 6.079 1.00 90.56 127 VAL A O 1
ATOM 1020 N N . ALA A 1 128 ? 1.840 -2.158 7.622 1.00 88.44 128 ALA A N 1
ATOM 1021 C CA . ALA A 1 128 ? 2.321 -3.528 7.487 1.00 88.44 128 ALA A CA 1
ATOM 1022 C C . ALA A 1 128 ? 2.214 -4.029 6.042 1.00 88.44 128 ALA A C 1
ATOM 1024 O O . ALA A 1 128 ? 3.140 -4.665 5.565 1.00 88.44 128 ALA A O 1
ATOM 1025 N N . GLY A 1 129 ? 1.152 -3.692 5.303 1.00 89.81 129 GLY A N 1
ATOM 1026 C CA . GLY A 1 129 ? 0.982 -4.131 3.912 1.00 89.81 129 GLY A CA 1
ATOM 1027 C C . GLY A 1 129 ? 1.866 -3.424 2.874 1.00 89.81 129 GLY A C 1
ATOM 1028 O O . GLY A 1 129 ? 1.971 -3.891 1.740 1.00 89.81 129 GLY A O 1
ATOM 1029 N N . LEU A 1 130 ? 2.502 -2.293 3.205 1.00 90.38 130 LEU A N 1
ATOM 1030 C CA . LEU A 1 130 ? 3.161 -1.447 2.196 1.00 90.38 130 LEU A CA 1
ATOM 1031 C C . LEU A 1 130 ? 4.450 -2.047 1.624 1.00 90.38 130 LEU A C 1
ATOM 1033 O O . LEU A 1 130 ? 4.789 -1.739 0.480 1.00 90.38 130 LEU A O 1
ATOM 1037 N N . HIS A 1 131 ? 5.156 -2.901 2.366 1.00 86.00 131 HIS A N 1
ATOM 1038 C CA . HIS A 1 131 ? 6.424 -3.476 1.900 1.00 86.00 131 HIS A CA 1
ATOM 1039 C C . HIS A 1 131 ? 6.257 -4.358 0.654 1.00 86.00 131 HIS A C 1
ATOM 1041 O O . HIS A 1 131 ? 7.087 -4.296 -0.251 1.00 86.00 131 HIS A O 1
ATOM 1047 N N . HIS A 1 132 ? 5.123 -5.050 0.498 1.00 88.19 132 HIS A N 1
ATOM 1048 C CA . HIS A 1 132 ? 4.828 -5.809 -0.722 1.00 88.19 132 HIS A CA 1
ATOM 1049 C C . HIS A 1 132 ? 4.802 -4.950 -1.998 1.00 88.19 132 HIS A C 1
ATOM 1051 O O . HIS A 1 132 ? 4.879 -5.466 -3.119 1.00 88.19 132 HIS A O 1
ATOM 1057 N N . SER A 1 133 ? 4.676 -3.628 -1.858 1.00 84.56 133 SER A N 1
ATOM 1058 C CA . SER A 1 133 ? 4.726 -2.693 -2.983 1.00 84.56 133 SER A CA 1
ATOM 1059 C C . SER A 1 133 ? 6.152 -2.309 -3.394 1.00 84.56 133 SER A C 1
ATOM 1061 O O . SER A 1 133 ? 6.318 -1.751 -4.475 1.00 84.56 133 SER A O 1
ATOM 1063 N N . VAL A 1 134 ? 7.166 -2.592 -2.566 1.00 87.50 134 VAL A N 1
ATOM 1064 C CA . VAL A 1 134 ? 8.584 -2.282 -2.844 1.00 87.50 134 VAL A CA 1
ATOM 1065 C C . VAL A 1 134 ? 9.450 -3.527 -3.067 1.00 87.50 134 VAL A C 1
ATOM 1067 O O . VAL A 1 134 ? 10.534 -3.413 -3.629 1.00 87.50 134 VAL A O 1
ATOM 1070 N N . GLU A 1 135 ? 8.969 -4.716 -2.696 1.00 86.88 135 GLU A N 1
ATOM 1071 C CA . GLU A 1 135 ? 9.662 -5.994 -2.932 1.00 86.88 135 GLU A CA 1
ATOM 1072 C C . GLU A 1 135 ? 9.612 -6.463 -4.388 1.00 86.88 135 GLU A C 1
ATOM 1074 O O . GLU A 1 135 ? 10.547 -7.095 -4.877 1.00 86.88 135 GLU A O 1
ATOM 1079 N N . ASN A 1 136 ? 8.520 -6.171 -5.098 1.00 85.38 136 ASN A N 1
ATOM 1080 C CA . ASN A 1 136 ? 8.324 -6.650 -6.461 1.00 85.38 136 ASN A CA 1
ATOM 1081 C C . ASN A 1 136 ? 8.611 -5.546 -7.483 1.00 85.38 136 ASN A C 1
ATOM 1083 O O . ASN A 1 136 ? 7.933 -4.521 -7.537 1.00 85.38 136 ASN A O 1
ATOM 1087 N N . TRP A 1 137 ? 9.613 -5.801 -8.317 1.00 88.56 137 TRP A N 1
ATOM 1088 C CA . TRP A 1 137 ? 10.148 -4.866 -9.306 1.00 88.56 137 TRP A CA 1
ATOM 1089 C C . TRP A 1 137 ? 9.499 -4.988 -10.686 1.00 88.56 137 TRP A C 1
ATOM 1091 O O . TRP A 1 137 ? 9.816 -4.219 -11.596 1.00 88.56 137 TRP A O 1
ATOM 1101 N N . LYS A 1 138 ? 8.595 -5.956 -10.856 1.00 88.50 138 LYS A N 1
ATOM 1102 C CA . LYS A 1 138 ? 7.881 -6.200 -12.105 1.00 88.50 138 LYS A CA 1
ATOM 1103 C C . LYS A 1 138 ? 6.495 -5.561 -12.084 1.00 88.50 138 LYS A C 1
ATOM 1105 O O . LYS A 1 138 ? 5.870 -5.383 -11.043 1.00 88.50 138 LYS A O 1
ATOM 1110 N N . LYS A 1 139 ? 6.011 -5.201 -13.268 1.00 87.19 139 LYS A N 1
ATOM 1111 C CA . LYS A 1 139 ? 4.707 -4.571 -13.479 1.00 87.19 139 LYS A CA 1
ATOM 1112 C C . LYS A 1 139 ? 3.602 -5.639 -13.52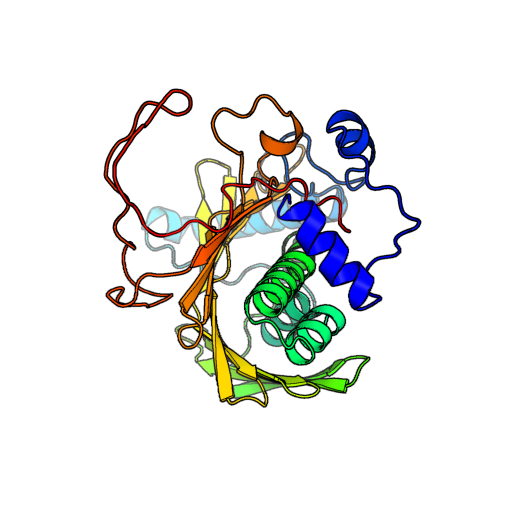8 1.00 87.19 139 LYS A C 1
ATOM 1114 O O . LYS A 1 139 ? 3.736 -6.589 -14.293 1.00 87.19 139 LYS A O 1
ATOM 1119 N N . PRO A 1 140 ? 2.475 -5.491 -12.818 1.00 92.31 140 PRO A N 1
ATOM 1120 C CA . PRO A 1 140 ? 1.339 -6.384 -13.018 1.00 92.31 140 PRO A CA 1
ATOM 1121 C C . PRO A 1 140 ? 0.696 -6.170 -14.394 1.00 92.31 140 PRO A C 1
ATOM 1123 O O . PRO A 1 140 ? 0.751 -5.078 -14.986 1.00 92.31 140 PRO A O 1
ATOM 1126 N N . PHE A 1 141 ? 0.046 -7.212 -14.909 1.00 92.69 141 PHE A N 1
ATOM 1127 C CA . PHE A 1 141 ? -0.784 -7.085 -16.102 1.00 92.69 141 PHE A CA 1
ATOM 1128 C C . PHE A 1 141 ? -1.938 -6.112 -15.838 1.00 92.69 141 PHE A C 1
ATOM 1130 O O . PHE A 1 141 ? -2.533 -6.110 -14.760 1.00 92.69 141 PHE A O 1
ATOM 1137 N N . ASN A 1 142 ? -2.232 -5.254 -16.818 1.00 92.12 142 ASN A N 1
ATOM 1138 C CA . ASN A 1 142 ? -3.415 -4.401 -16.754 1.00 92.12 142 ASN A CA 1
ATOM 1139 C C . ASN A 1 142 ? -4.643 -5.294 -16.994 1.00 92.12 142 ASN A C 1
ATOM 1141 O O . ASN A 1 142 ? -4.689 -5.899 -18.068 1.00 92.12 142 ASN A O 1
ATOM 1145 N N . PRO A 1 143 ? -5.589 -5.399 -16.050 1.00 95.44 143 PRO A N 1
ATOM 1146 C CA . PRO A 1 143 ? -6.744 -6.263 -16.222 1.00 95.44 143 PRO A CA 1
ATOM 1147 C C . PRO A 1 143 ? -7.587 -5.836 -17.429 1.00 95.44 143 PRO A C 1
ATOM 1149 O O . PRO A 1 143 ? -7.689 -4.642 -17.754 1.00 95.44 143 PRO A O 1
ATOM 1152 N N . ILE A 1 144 ? -8.206 -6.808 -18.096 1.00 95.62 144 ILE A N 1
ATOM 1153 C CA . ILE A 1 144 ? -9.197 -6.516 -19.142 1.00 95.62 144 ILE A CA 1
ATOM 1154 C C . ILE A 1 144 ? -10.503 -6.019 -18.510 1.00 95.62 144 ILE A C 1
ATOM 1156 O O . ILE A 1 144 ? -10.781 -6.306 -17.350 1.00 95.62 144 ILE A O 1
ATOM 1160 N N . LEU A 1 145 ? -11.314 -5.258 -19.252 1.00 97.81 145 LEU A N 1
ATOM 1161 C CA . LEU A 1 145 ? -12.628 -4.821 -18.763 1.00 97.81 145 LEU A CA 1
ATOM 1162 C C . LEU A 1 145 ? -13.497 -6.038 -18.407 1.00 97.81 145 LEU A C 1
ATOM 1164 O O . LEU A 1 145 ? -13.642 -6.941 -19.229 1.00 97.81 145 LEU A O 1
ATOM 1168 N N . GLY A 1 146 ? -14.073 -6.039 -17.204 1.00 98.06 146 GLY A N 1
ATOM 1169 C CA . GLY A 1 146 ? -14.874 -7.146 -16.681 1.00 98.06 146 GLY A CA 1
ATOM 1170 C C . GLY A 1 146 ? -14.055 -8.322 -16.139 1.00 98.06 146 GLY A C 1
ATOM 1171 O O . GLY A 1 146 ? -14.640 -9.318 -15.725 1.00 98.06 146 GLY A O 1
ATOM 1172 N N . GLU A 1 147 ? -12.718 -8.243 -16.119 1.00 98.62 147 GLU A N 1
ATOM 1173 C CA . GLU A 1 147 ? -11.908 -9.228 -15.398 1.00 98.62 147 GLU A CA 1
ATOM 1174 C C . GLU A 1 147 ? -12.289 -9.216 -13.916 1.00 98.62 147 GLU A C 1
ATOM 1176 O O . GLU A 1 147 ? -12.333 -8.154 -13.292 1.00 98.62 147 GLU A O 1
ATOM 1181 N N . THR A 1 148 ? -12.525 -10.397 -13.350 1.00 98.62 148 THR A N 1
ATOM 1182 C CA . THR A 1 148 ? -12.827 -10.576 -11.930 1.00 98.62 148 THR A CA 1
ATOM 1183 C C . THR A 1 148 ? -11.749 -11.400 -11.251 1.00 98.62 148 THR A C 1
ATOM 1185 O O . THR A 1 148 ? -11.240 -12.365 -11.824 1.00 98.62 148 THR A O 1
ATOM 1188 N N . TRP A 1 149 ? -11.469 -11.090 -9.991 1.00 98.25 149 TRP A N 1
ATOM 1189 C CA . TRP A 1 149 ? -10.628 -11.919 -9.141 1.00 98.25 149 TRP A CA 1
ATOM 1190 C C . TRP A 1 149 ? -11.237 -12.042 -7.749 1.00 98.25 149 TRP A C 1
ATOM 1192 O O . TRP A 1 149 ? -11.715 -11.060 -7.181 1.00 98.25 149 TRP A O 1
ATOM 1202 N N . GLN A 1 150 ? -11.200 -13.250 -7.191 1.00 97.44 150 GLN A N 1
ATOM 1203 C CA . GLN A 1 150 ? -11.664 -13.520 -5.837 1.00 97.44 150 GLN A CA 1
ATOM 1204 C C . GLN A 1 150 ? -10.690 -14.432 -5.101 1.00 97.44 150 GLN A C 1
ATOM 1206 O O . GLN A 1 150 ? -10.052 -15.295 -5.708 1.00 97.44 150 GLN A O 1
ATOM 1211 N N . ALA A 1 151 ? -10.603 -14.261 -3.786 1.00 95.25 151 ALA A N 1
ATOM 1212 C CA . ALA A 1 151 ? -9.790 -15.111 -2.931 1.00 95.25 151 ALA A CA 1
ATOM 1213 C C . ALA A 1 151 ? -10.346 -15.186 -1.510 1.00 95.25 151 ALA A C 1
ATOM 1215 O O . ALA A 1 151 ? -11.054 -14.295 -1.040 1.00 95.25 151 ALA A O 1
ATOM 1216 N N . THR A 1 152 ? -9.965 -16.248 -0.808 1.00 92.94 152 THR A N 1
ATOM 1217 C CA . THR A 1 152 ? -10.155 -16.380 0.635 1.00 92.94 152 THR A CA 1
ATOM 1218 C C . THR A 1 152 ? -8.789 -16.565 1.270 1.00 92.94 152 THR A C 1
ATOM 1220 O O . THR A 1 152 ? -8.096 -17.542 0.994 1.00 92.94 152 THR A O 1
ATOM 1223 N N . MET A 1 153 ? -8.387 -15.607 2.098 1.00 86.00 153 MET A N 1
ATOM 1224 C CA . MET A 1 153 ? -7.123 -15.654 2.823 1.00 86.00 153 MET A CA 1
ATOM 1225 C C . MET A 1 153 ? -7.289 -16.434 4.135 1.00 86.00 153 MET A C 1
ATOM 1227 O O . MET A 1 153 ? -8.401 -16.510 4.680 1.00 86.00 153 MET A O 1
ATOM 1231 N N . PRO A 1 154 ? -6.194 -16.979 4.696 1.00 79.06 154 PRO A N 1
ATOM 1232 C CA . PRO A 1 154 ? -6.200 -17.513 6.053 1.00 79.06 154 PRO A CA 1
ATOM 1233 C C . PRO A 1 154 ? -6.812 -16.515 7.047 1.00 79.06 154 PRO A C 1
ATOM 1235 O O . PRO A 1 154 ? -6.593 -15.308 6.953 1.00 79.06 154 PRO A O 1
ATOM 1238 N N . GLY A 1 155 ? -7.608 -17.013 7.995 1.00 72.56 155 GLY A N 1
ATOM 1239 C CA . GLY A 1 155 ? -8.350 -16.160 8.931 1.00 72.56 155 GLY A CA 1
ATOM 1240 C C . GLY A 1 155 ? -9.692 -15.634 8.403 1.00 72.56 155 GLY A C 1
ATOM 1241 O O . GLY A 1 155 ? -10.301 -14.791 9.056 1.00 72.56 155 GLY A O 1
ATOM 1242 N N . GLY A 1 156 ? -10.169 -16.135 7.256 1.00 79.06 156 GLY A N 1
ATOM 1243 C CA . GLY A 1 156 ? -11.541 -15.921 6.779 1.00 79.06 156 GLY A CA 1
ATOM 1244 C C . GLY A 1 156 ? -11.775 -14.600 6.045 1.00 79.06 156 GLY A C 1
ATOM 1245 O O . GLY A 1 156 ? -12.924 -14.247 5.793 1.00 79.06 156 GLY A O 1
ATOM 1246 N N . LEU A 1 157 ? -10.708 -13.877 5.692 1.00 90.75 157 LEU A N 1
ATOM 1247 C CA . LEU A 1 157 ? -10.808 -12.679 4.864 1.00 90.75 157 LEU A CA 1
ATOM 1248 C C . LEU A 1 157 ? -11.195 -13.077 3.435 1.00 90.75 157 LEU A C 1
ATOM 1250 O O . LEU A 1 157 ? -10.432 -13.755 2.747 1.00 90.75 157 LEU A O 1
ATOM 1254 N N . GLN A 1 158 ? -12.362 -12.627 2.986 1.00 95.69 158 GLN A N 1
ATOM 1255 C CA . GLN A 1 158 ? -12.825 -12.787 1.610 1.00 95.69 158 GLN A CA 1
ATOM 1256 C C . GLN A 1 158 ? -12.521 -11.525 0.808 1.00 95.69 158 GLN A C 1
ATOM 1258 O O . GLN A 1 158 ? -12.724 -10.417 1.304 1.00 95.69 158 GLN A O 1
ATOM 1263 N N . LEU A 1 159 ? -12.048 -11.692 -0.424 1.00 97.00 159 LEU A N 1
ATOM 1264 C CA . LEU A 1 159 ? -11.730 -10.610 -1.347 1.00 97.00 159 LEU A CA 1
ATOM 1265 C C . LEU A 1 159 ? -12.479 -10.824 -2.658 1.00 97.00 159 LEU A C 1
ATOM 1267 O O . LEU A 1 159 ? -12.442 -11.921 -3.214 1.00 97.00 159 LEU A O 1
ATOM 1271 N N . PHE A 1 160 ? -13.087 -9.758 -3.165 1.00 98.12 160 PHE A N 1
ATOM 1272 C CA . PHE A 1 160 ? -13.779 -9.703 -4.447 1.00 98.12 160 PHE A CA 1
ATOM 1273 C C . PHE A 1 160 ? -13.326 -8.455 -5.188 1.00 98.12 160 PHE A C 1
ATOM 1275 O O . PHE A 1 160 ? -13.315 -7.366 -4.611 1.00 98.12 160 PHE A O 1
ATOM 1282 N N . MET A 1 161 ? -12.930 -8.597 -6.447 1.00 98.25 161 MET A N 1
ATOM 1283 C CA . MET A 1 161 ? -12.442 -7.489 -7.261 1.00 98.25 161 MET A CA 1
ATOM 1284 C C . MET A 1 161 ? -12.910 -7.623 -8.696 1.00 98.25 161 MET A C 1
ATOM 1286 O O . MET A 1 161 ? -13.012 -8.730 -9.222 1.00 98.25 161 MET A O 1
ATOM 1290 N N . GLU A 1 162 ? -13.121 -6.480 -9.333 1.00 98.69 162 GLU A N 1
ATOM 1291 C CA . GLU A 1 162 ? -13.517 -6.393 -10.730 1.00 98.69 162 GLU A CA 1
ATOM 1292 C C . GLU A 1 162 ? -12.846 -5.193 -11.394 1.00 98.69 162 GLU A C 1
ATOM 1294 O O . GLU A 1 162 ? -12.780 -4.097 -10.830 1.00 98.69 162 GLU A O 1
ATOM 1299 N N . GLN A 1 163 ? -12.375 -5.374 -12.622 1.00 98.38 163 GLN A N 1
ATOM 1300 C CA . GLN A 1 163 ? -11.960 -4.270 -13.470 1.00 98.38 163 GLN A CA 1
ATOM 1301 C C . GLN A 1 163 ? -13.185 -3.615 -14.121 1.00 98.38 163 GLN A C 1
ATOM 1303 O O . GLN A 1 163 ? -13.650 -4.040 -15.175 1.00 98.38 163 GLN A O 1
ATOM 1308 N N . VAL A 1 164 ? -13.676 -2.536 -13.517 1.00 98.25 164 VAL A N 1
ATOM 1309 C CA . VAL A 1 164 ? -14.914 -1.847 -13.928 1.00 98.25 164 VAL A CA 1
ATOM 1310 C C . VAL A 1 164 ? -14.710 -0.793 -15.023 1.00 98.25 164 VAL A C 1
ATOM 1312 O O . VAL A 1 164 ? -15.673 -0.292 -15.597 1.00 98.25 164 VAL A O 1
ATOM 1315 N N . SER A 1 165 ? -13.463 -0.426 -15.328 1.00 96.00 165 SER A N 1
ATOM 1316 C CA . SER A 1 165 ? -13.130 0.479 -16.436 1.00 96.00 165 SER A CA 1
ATOM 1317 C C . SER A 1 165 ? -11.740 0.175 -16.986 1.00 96.00 165 SER A C 1
ATOM 1319 O O . SER A 1 165 ? -10.835 -0.151 -16.221 1.00 96.00 165 SER A O 1
ATOM 1321 N N . HIS A 1 166 ? -11.536 0.324 -18.297 1.00 90.38 166 HIS A N 1
ATOM 1322 C CA . HIS A 1 166 ? -10.224 0.149 -18.939 1.00 90.38 166 HIS A CA 1
ATOM 1323 C C . HIS A 1 166 ? -9.568 1.482 -19.347 1.00 90.38 166 HIS A C 1
ATOM 1325 O O . HIS A 1 166 ? -8.347 1.628 -19.271 1.00 90.38 166 HIS A O 1
ATOM 1331 N N . HIS A 1 167 ? -10.368 2.495 -19.699 1.00 88.50 167 HIS A N 1
ATOM 1332 C CA . HIS A 1 167 ? -9.895 3.823 -20.097 1.00 88.50 167 HIS A CA 1
ATOM 1333 C C . HIS A 1 167 ? -10.700 4.930 -19.388 1.00 88.50 167 HIS A C 1
ATOM 1335 O O . HIS A 1 167 ? -11.724 5.362 -19.913 1.00 88.50 167 HIS A O 1
ATOM 1341 N N . PRO A 1 168 ? -10.247 5.410 -18.210 1.00 90.12 168 PRO A N 1
ATOM 1342 C CA . PRO A 1 168 ? -9.032 5.001 -17.491 1.00 90.12 168 PRO A CA 1
ATOM 1343 C C . PRO A 1 168 ? -9.166 3.629 -16.794 1.00 90.12 168 PRO A C 1
ATOM 1345 O O . PRO A 1 168 ? -10.289 3.184 -16.564 1.00 90.12 168 PRO A O 1
ATOM 1348 N N . PRO A 1 169 ? -8.058 2.957 -16.427 1.00 91.56 169 PRO A N 1
ATOM 1349 C CA . PRO A 1 169 ? -8.108 1.671 -15.734 1.00 91.56 169 PRO A CA 1
ATOM 1350 C C . PRO A 1 169 ? -8.589 1.855 -14.290 1.00 91.56 169 PRO A C 1
ATOM 1352 O O . PRO A 1 169 ? -7.904 2.492 -13.492 1.00 91.56 169 PRO A O 1
ATOM 1355 N N . VAL A 1 170 ? -9.753 1.302 -13.947 1.00 96.31 170 VAL A N 1
ATOM 1356 C CA . VAL A 1 170 ? -10.325 1.341 -12.593 1.00 96.31 170 VAL A CA 1
ATOM 1357 C C . VAL A 1 170 ? -10.698 -0.068 -12.160 1.00 96.31 170 VAL A C 1
ATOM 1359 O O . VAL A 1 170 ? -11.460 -0.746 -12.848 1.00 96.31 170 VAL A O 1
ATOM 1362 N N . SER A 1 171 ? -10.194 -0.476 -10.999 1.00 97.75 171 SER A N 1
ATOM 1363 C CA . SER A 1 171 ? -10.559 -1.726 -10.334 1.00 97.75 171 SER A CA 1
ATOM 1364 C C . SER A 1 171 ? -11.408 -1.419 -9.106 1.00 97.75 171 SER A C 1
ATOM 1366 O O . SER A 1 171 ? -10.963 -0.675 -8.233 1.00 97.75 171 SER A O 1
ATOM 1368 N N . ALA A 1 172 ? -12.614 -1.968 -9.026 1.00 98.31 172 ALA A N 1
ATOM 1369 C CA . ALA A 1 172 ? -13.433 -1.949 -7.821 1.00 98.31 172 ALA A CA 1
ATOM 1370 C C . ALA A 1 172 ? -13.099 -3.165 -6.955 1.00 98.31 172 ALA A C 1
ATOM 1372 O O . ALA A 1 172 ? -12.710 -4.215 -7.470 1.00 98.31 172 ALA A O 1
ATOM 1373 N N . TYR A 1 173 ? -13.236 -3.027 -5.640 1.00 97.50 173 TYR A N 1
ATOM 1374 C CA . TYR A 1 173 ? -12.991 -4.128 -4.718 1.00 97.50 173 TYR A CA 1
ATOM 1375 C C . TYR A 1 173 ? -13.888 -4.065 -3.486 1.00 97.50 173 TYR A C 1
ATOM 1377 O O . TYR A 1 173 ? -14.256 -2.991 -2.999 1.00 97.50 173 TYR A O 1
ATOM 1385 N N . GLN A 1 174 ? -14.178 -5.247 -2.956 1.00 97.81 174 GLN A N 1
ATOM 1386 C CA . GLN A 1 174 ? -14.852 -5.459 -1.690 1.00 97.81 174 GLN A CA 1
ATOM 1387 C C . GLN A 1 174 ? -14.148 -6.577 -0.925 1.00 97.81 174 GLN A C 1
ATOM 1389 O O . GLN A 1 174 ? -13.913 -7.664 -1.447 1.00 97.81 174 GLN A O 1
ATOM 1394 N N . LEU A 1 175 ? -13.812 -6.302 0.327 1.00 96.56 175 LEU A N 1
ATOM 1395 C CA . LEU A 1 175 ? -13.236 -7.253 1.258 1.00 96.56 175 LEU A CA 1
ATOM 1396 C C . LEU A 1 175 ? -14.168 -7.400 2.456 1.00 96.56 175 LEU A C 1
ATOM 1398 O O . LEU A 1 175 ? -14.763 -6.419 2.911 1.00 96.56 175 LEU A O 1
ATOM 1402 N N . GLN A 1 176 ? -14.275 -8.616 2.976 1.00 96.31 176 GLN A N 1
ATOM 1403 C CA . GLN A 1 176 ? -15.129 -8.939 4.114 1.00 96.31 176 GLN A CA 1
ATOM 1404 C C . GLN A 1 176 ? -14.340 -9.746 5.140 1.00 96.31 176 GLN A C 1
ATOM 1406 O O . GLN A 1 176 ? -13.736 -10.766 4.803 1.00 96.31 176 GLN A O 1
ATOM 1411 N N . GLY A 1 177 ? -14.367 -9.292 6.390 1.00 94.31 177 GLY A N 1
ATOM 1412 C CA . GLY A 1 177 ? -13.790 -9.997 7.526 1.00 94.31 177 GLY A CA 1
ATOM 1413 C C . GLY A 1 177 ? -14.732 -10.008 8.735 1.00 94.31 177 GLY A C 1
ATOM 1414 O O . GLY A 1 177 ? -15.859 -9.510 8.666 1.00 94.31 177 GLY A O 1
ATOM 1415 N N . PRO A 1 178 ? -14.303 -10.592 9.866 1.00 91.69 178 PRO A N 1
ATOM 1416 C CA . PRO A 1 178 ? -15.125 -10.685 11.070 1.00 91.69 178 PRO A CA 1
ATOM 1417 C C . PRO A 1 178 ? -15.452 -9.302 11.659 1.00 91.69 178 PRO A C 1
ATOM 1419 O O . PRO A 1 178 ? -14.611 -8.668 12.290 1.00 91.69 178 PRO A O 1
ATOM 1422 N N . GLY A 1 179 ? -16.688 -8.834 11.463 1.00 92.19 179 GLY A N 1
ATOM 1423 C CA . GLY A 1 179 ? -17.174 -7.568 12.029 1.00 92.19 179 GLY A CA 1
ATOM 1424 C C . GLY A 1 179 ? -16.706 -6.305 11.299 1.00 92.19 179 GLY A C 1
ATOM 1425 O O . GLY A 1 179 ? -16.904 -5.203 11.817 1.00 92.19 179 GLY A O 1
ATOM 1426 N N . TRP A 1 180 ? -16.112 -6.447 10.109 1.00 95.50 180 TRP A N 1
ATOM 1427 C CA . TRP A 1 180 ? -15.701 -5.324 9.269 1.00 95.50 180 TRP A CA 1
ATOM 1428 C C . TRP A 1 180 ? -15.800 -5.645 7.773 1.00 95.50 180 TRP A C 1
ATOM 1430 O O . TRP A 1 180 ? -15.705 -6.798 7.350 1.00 95.50 180 TRP A O 1
ATOM 1440 N N . ALA A 1 181 ? -15.945 -4.604 6.958 1.00 97.31 181 ALA A N 1
ATOM 1441 C CA . ALA A 1 181 ? -15.837 -4.699 5.506 1.00 97.31 181 ALA A CA 1
ATOM 1442 C C . ALA A 1 181 ? -15.080 -3.496 4.944 1.00 97.31 181 ALA A C 1
ATOM 1444 O O . ALA A 1 181 ? -15.266 -2.372 5.409 1.00 97.31 181 ALA A O 1
ATOM 1445 N N . LEU A 1 182 ? -14.252 -3.726 3.928 1.00 97.19 182 LEU A N 1
ATOM 1446 C CA . LEU A 1 182 ? -13.582 -2.676 3.166 1.00 97.19 182 LEU A CA 1
ATOM 1447 C C . LEU A 1 182 ? -14.155 -2.648 1.753 1.00 97.19 182 LEU A C 1
ATOM 1449 O O . LEU A 1 182 ? -14.200 -3.673 1.085 1.00 97.19 182 LEU A O 1
ATOM 1453 N N . SER A 1 183 ? -14.545 -1.475 1.273 1.00 97.19 183 SER A N 1
ATOM 1454 C CA . SER A 1 183 ? -14.973 -1.283 -0.113 1.00 97.19 183 SER A CA 1
ATOM 1455 C C . SER A 1 183 ? -14.289 -0.075 -0.728 1.00 97.19 183 SER A C 1
ATOM 1457 O O . SER A 1 183 ? -13.894 0.871 -0.036 1.00 97.19 183 SER A O 1
ATOM 1459 N N . GLY A 1 184 ? -14.108 -0.107 -2.040 1.00 96.88 184 GLY A N 1
ATOM 1460 C CA . GLY A 1 184 ? -13.434 0.978 -2.716 1.00 96.88 184 GLY A CA 1
ATOM 1461 C C . GLY A 1 184 ? -13.172 0.720 -4.181 1.00 96.88 184 GLY A C 1
ATOM 1462 O O . GLY A 1 184 ? -13.655 -0.238 -4.782 1.00 96.88 184 GLY A O 1
ATOM 1463 N N . TRP A 1 185 ? -12.375 1.613 -4.742 1.00 96.88 185 TRP A N 1
ATOM 1464 C CA . TRP A 1 185 ? -11.867 1.485 -6.094 1.00 96.88 185 TRP A CA 1
ATOM 1465 C C . TRP A 1 185 ? -10.441 2.006 -6.153 1.00 96.88 185 TRP A C 1
ATOM 1467 O O . TRP A 1 185 ? -10.041 2.848 -5.349 1.00 96.88 185 TRP A O 1
ATOM 1477 N N . SER A 1 186 ? -9.669 1.512 -7.114 1.00 94.94 186 SER A N 1
ATOM 1478 C CA . SER A 1 186 ? -8.320 1.978 -7.380 1.00 94.94 186 SER A CA 1
ATOM 1479 C C . SER A 1 186 ? -8.103 2.241 -8.863 1.00 94.94 186 SER A C 1
ATOM 1481 O O . SER A 1 186 ? -8.415 1.412 -9.711 1.00 94.94 186 SER A O 1
ATOM 1483 N N . GLN A 1 187 ? -7.548 3.411 -9.158 1.00 93.31 187 GLN A N 1
ATOM 1484 C CA . GLN A 1 187 ? -7.075 3.820 -10.469 1.00 93.31 187 GLN A CA 1
ATOM 1485 C C . GLN A 1 187 ? -5.557 4.035 -10.383 1.00 93.31 187 GLN A C 1
ATOM 1487 O O . GLN A 1 187 ? -5.112 5.095 -9.909 1.00 93.31 187 GLN A O 1
ATOM 1492 N N . PRO A 1 188 ? -4.745 3.050 -10.802 1.00 89.31 188 PRO A N 1
ATOM 1493 C CA . PRO A 1 188 ? -3.302 3.203 -10.833 1.00 89.31 188 PRO A CA 1
ATOM 1494 C C . PRO A 1 188 ? -2.898 4.192 -11.930 1.00 89.31 188 PRO A C 1
ATOM 1496 O O . PRO A 1 188 ? -3.413 4.171 -13.047 1.00 89.31 188 PRO A O 1
ATOM 1499 N N . ALA A 1 189 ? -1.936 5.053 -11.620 1.00 85.00 189 ALA A N 1
ATOM 1500 C CA . ALA A 1 189 ? -1.268 5.907 -12.584 1.00 85.00 189 ALA A CA 1
ATOM 1501 C C . ALA A 1 189 ? 0.244 5.830 -12.376 1.00 85.00 189 ALA A C 1
ATOM 1503 O O . ALA A 1 189 ? 0.746 5.917 -11.253 1.00 85.00 189 ALA A O 1
ATOM 1504 N N . VAL A 1 190 ? 0.957 5.677 -13.487 1.00 83.00 190 VAL A N 1
ATOM 1505 C CA . VAL A 1 190 ? 2.411 5.552 -13.533 1.00 83.00 190 VAL A CA 1
ATOM 1506 C C . VAL A 1 190 ? 2.979 6.830 -14.135 1.00 83.00 190 VAL A C 1
ATOM 1508 O O . VAL A 1 190 ? 2.560 7.261 -15.207 1.00 83.00 190 VAL A O 1
ATOM 1511 N N . VAL A 1 191 ? 3.922 7.446 -13.432 1.00 82.56 191 VAL A N 1
ATOM 1512 C CA . VAL A 1 191 ? 4.522 8.733 -13.783 1.00 82.56 191 VAL A CA 1
ATOM 1513 C C . VAL A 1 191 ? 6.041 8.565 -13.800 1.00 82.56 191 VAL A C 1
ATOM 1515 O O . VAL A 1 191 ? 6.620 8.272 -12.754 1.00 82.56 191 VAL A O 1
ATOM 1518 N N . PRO A 1 192 ? 6.732 8.748 -14.937 1.00 79.56 192 PRO A N 1
ATOM 1519 C CA . PRO A 1 192 ? 8.185 8.800 -14.942 1.00 79.56 192 PRO A CA 1
ATOM 1520 C C . PRO A 1 192 ? 8.657 10.003 -14.157 1.00 79.56 192 PRO A C 1
ATOM 1522 O O . PRO A 1 192 ? 8.079 11.088 -14.235 1.00 79.56 192 PRO A O 1
ATOM 1525 N N . VAL A 1 193 ? 9.769 9.830 -13.465 1.00 80.25 193 VAL A N 1
ATOM 1526 C CA . VAL A 1 193 ? 10.412 10.918 -12.753 1.00 80.25 193 VAL A CA 1
ATOM 1527 C C . VAL A 1 193 ? 11.838 11.048 -13.250 1.00 80.25 193 VAL A C 1
ATOM 1529 O O . VAL A 1 193 ? 12.749 10.331 -12.835 1.00 80.25 193 VAL A O 1
ATOM 1532 N N . VAL A 1 194 ? 12.014 12.006 -14.161 1.00 75.81 194 VAL A N 1
ATOM 1533 C CA . VAL A 1 194 ? 13.284 12.277 -14.846 1.00 75.81 194 VAL A CA 1
ATOM 1534 C C . VAL A 1 194 ? 14.398 12.592 -13.848 1.00 75.81 194 VAL A C 1
ATOM 1536 O O . VAL A 1 194 ? 15.502 12.082 -13.999 1.00 75.81 194 VAL A O 1
ATOM 1539 N N . LYS A 1 195 ? 14.093 13.349 -12.780 1.00 77.12 195 LYS A N 1
ATOM 1540 C CA . LYS A 1 195 ? 15.067 13.779 -11.759 1.00 77.12 195 LYS A CA 1
ATOM 1541 C C . LYS A 1 195 ? 15.884 12.624 -11.164 1.00 77.12 195 LYS A C 1
ATOM 1543 O O . LYS A 1 195 ? 17.032 12.841 -10.799 1.00 77.12 195 LYS A O 1
ATOM 1548 N N . PHE A 1 196 ? 15.302 11.431 -11.043 1.00 76.62 196 PHE A N 1
ATOM 1549 C CA . PHE A 1 196 ? 15.968 10.270 -10.446 1.00 76.62 196 PHE A CA 1
ATOM 1550 C C . PHE A 1 196 ? 15.984 9.036 -11.355 1.00 76.62 196 PHE A C 1
ATOM 1552 O O . PHE A 1 196 ? 16.193 7.925 -10.870 1.00 76.62 196 PHE A O 1
ATOM 1559 N N . TYR A 1 197 ? 15.760 9.211 -12.663 1.00 82.31 197 TYR A N 1
ATOM 1560 C CA . TYR A 1 197 ? 15.732 8.116 -13.643 1.00 82.31 197 TYR A CA 1
ATOM 1561 C C . TYR A 1 197 ? 14.861 6.940 -13.189 1.00 82.31 197 TYR A C 1
ATOM 1563 O O . TYR A 1 197 ? 15.301 5.788 -13.162 1.00 82.31 197 TYR A O 1
ATOM 1571 N N . GLY A 1 198 ? 13.642 7.253 -12.756 1.00 85.12 198 GLY A N 1
ATOM 1572 C CA . GLY A 1 198 ? 12.771 6.279 -12.121 1.00 85.12 198 GLY A CA 1
ATOM 1573 C C . GLY A 1 198 ? 11.299 6.481 -12.422 1.00 85.12 198 GLY A C 1
ATOM 1574 O O . GLY A 1 198 ? 10.913 7.246 -13.307 1.00 85.12 198 GLY A O 1
ATOM 1575 N N . ILE A 1 199 ? 10.475 5.752 -11.682 1.00 86.56 199 ILE A N 1
ATOM 1576 C CA . ILE A 1 199 ? 9.039 5.635 -11.896 1.00 86.56 199 ILE A CA 1
ATOM 1577 C C . ILE A 1 199 ? 8.340 5.868 -10.564 1.00 86.56 199 ILE A C 1
ATOM 1579 O O . ILE A 1 199 ? 8.719 5.291 -9.553 1.00 86.56 199 ILE A O 1
ATOM 1583 N N . LYS A 1 200 ? 7.303 6.699 -10.567 1.00 87.88 200 LYS A N 1
ATOM 1584 C CA . LYS A 1 200 ? 6.387 6.894 -9.450 1.00 87.88 200 LYS A CA 1
ATOM 1585 C C . LYS A 1 200 ? 5.033 6.289 -9.797 1.00 87.88 200 LYS A C 1
ATOM 1587 O O . LYS A 1 200 ? 4.470 6.604 -10.842 1.00 87.88 200 LYS 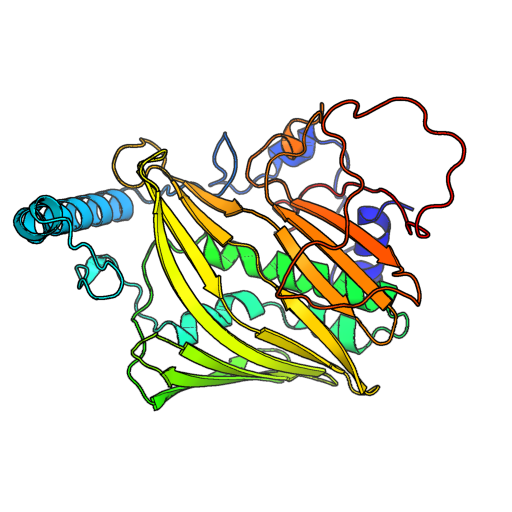A O 1
ATOM 1592 N N . THR A 1 201 ? 4.480 5.500 -8.890 1.00 86.94 201 THR A N 1
ATOM 1593 C CA . THR A 1 201 ? 3.135 4.940 -9.005 1.00 86.94 201 THR A CA 1
ATOM 1594 C C . THR A 1 201 ? 2.240 5.566 -7.947 1.00 86.94 201 THR A C 1
ATOM 1596 O O . THR A 1 201 ? 2.549 5.552 -6.754 1.00 86.94 201 THR A O 1
ATOM 1599 N N . VAL A 1 202 ? 1.121 6.131 -8.391 1.00 86.44 202 VAL A N 1
ATOM 1600 C CA . VAL A 1 202 ? 0.057 6.635 -7.521 1.00 86.44 202 VAL A CA 1
ATOM 1601 C C . VAL A 1 202 ? -1.202 5.817 -7.758 1.00 86.44 202 VAL A C 1
ATOM 1603 O O . VAL A 1 202 ? -1.546 5.519 -8.897 1.00 86.44 202 VAL A O 1
ATOM 1606 N N . ALA A 1 203 ? -1.905 5.473 -6.688 1.00 85.06 203 ALA A N 1
ATOM 1607 C CA . ALA A 1 203 ? -3.174 4.767 -6.764 1.00 85.06 203 ALA A CA 1
ATOM 1608 C C . ALA A 1 203 ? -4.279 5.704 -6.273 1.00 85.06 203 ALA A C 1
ATOM 1610 O O . ALA A 1 203 ? -4.574 5.754 -5.073 1.00 85.06 203 ALA A O 1
ATOM 1611 N N . LYS A 1 204 ? -4.881 6.464 -7.201 1.00 88.31 204 LYS A N 1
ATOM 1612 C CA . LYS A 1 204 ? -6.106 7.212 -6.886 1.00 88.31 204 LYS A CA 1
ATOM 1613 C C . LYS A 1 204 ? -7.177 6.208 -6.485 1.00 88.31 204 LYS A C 1
ATOM 1615 O O . LYS A 1 204 ? -7.162 5.076 -6.962 1.00 88.31 204 LYS A O 1
ATOM 1620 N N . GLY A 1 205 ? -8.076 6.598 -5.600 1.00 87.00 205 GLY A N 1
ATOM 1621 C CA . GLY A 1 205 ? -9.098 5.674 -5.149 1.00 87.00 205 GLY A CA 1
ATOM 1622 C C . GLY A 1 205 ? -9.647 6.025 -3.792 1.00 87.00 205 GLY A C 1
ATOM 1623 O O . GLY A 1 205 ? -8.914 6.555 -2.958 1.00 87.00 205 GLY A O 1
ATOM 1624 N N . ALA A 1 206 ? -10.911 5.681 -3.594 1.00 89.50 206 ALA A N 1
ATOM 1625 C CA . ALA A 1 206 ? -11.571 5.766 -2.307 1.00 89.50 206 ALA A CA 1
ATOM 1626 C C . ALA A 1 206 ? -11.491 4.411 -1.600 1.00 89.50 206 ALA A C 1
ATOM 1628 O O . ALA A 1 206 ? -11.602 3.366 -2.244 1.00 89.50 206 ALA A O 1
ATOM 1629 N N . ARG A 1 207 ? -11.296 4.427 -0.280 1.00 94.62 207 ARG A N 1
ATOM 1630 C CA . ARG A 1 207 ? -11.231 3.224 0.559 1.00 94.62 207 ARG A CA 1
ATOM 1631 C C . ARG A 1 207 ? -12.046 3.491 1.809 1.00 94.62 207 ARG A C 1
ATOM 1633 O O . ARG A 1 207 ? -11.683 4.370 2.586 1.00 94.62 207 ARG A O 1
ATOM 1640 N N . HIS A 1 208 ? -13.129 2.749 1.971 1.00 96.69 208 HIS A N 1
ATOM 1641 C CA . HIS A 1 208 ? -14.053 2.892 3.083 1.00 96.69 208 HIS A CA 1
ATOM 1642 C C . HIS A 1 208 ? -14.053 1.598 3.875 1.00 96.69 208 HIS A C 1
ATOM 1644 O O . HIS A 1 208 ? -14.436 0.548 3.358 1.00 96.69 208 HIS A O 1
ATOM 1650 N N . ILE A 1 209 ? -13.609 1.681 5.121 1.00 97.69 209 ILE A N 1
ATOM 1651 C CA . ILE A 1 209 ? -13.676 0.592 6.085 1.00 97.69 209 ILE A CA 1
ATOM 1652 C C . ILE A 1 209 ? -14.932 0.824 6.913 1.00 97.69 209 ILE A C 1
ATOM 1654 O O . ILE A 1 209 ? -15.137 1.923 7.414 1.00 97.69 209 ILE A O 1
ATOM 1658 N N . SER A 1 210 ? -15.769 -0.190 7.049 1.00 97.44 210 SER A N 1
ATOM 1659 C CA . SER A 1 210 ? -16.990 -0.172 7.852 1.00 97.44 210 SER A CA 1
ATOM 1660 C C . SER A 1 210 ? -16.892 -1.218 8.951 1.00 97.44 210 SER A C 1
ATOM 1662 O O . SER A 1 210 ? -16.307 -2.281 8.738 1.00 97.44 210 SER A O 1
ATOM 1664 N N . PHE A 1 211 ? -17.457 -0.911 10.116 1.00 96.25 211 PHE A N 1
ATOM 1665 C CA . PHE A 1 211 ? -17.449 -1.777 11.293 1.00 96.25 211 PHE A CA 1
ATOM 1666 C C . PHE A 1 211 ? -18.873 -2.109 11.746 1.00 96.25 211 PHE A C 1
ATOM 1668 O O . PHE A 1 211 ? -19.820 -1.385 11.440 1.00 96.25 211 PHE A O 1
ATOM 1675 N N . ALA A 1 212 ? -19.024 -3.189 12.516 1.00 93.06 212 ALA A N 1
ATOM 1676 C CA . ALA A 1 212 ? -20.320 -3.658 13.016 1.00 93.06 212 ALA A CA 1
ATOM 1677 C C . ALA A 1 212 ? -21.080 -2.629 13.878 1.00 93.06 212 ALA A C 1
ATOM 1679 O O . ALA A 1 212 ? -22.306 -2.655 13.933 1.00 93.06 212 ALA A O 1
ATOM 1680 N N . ASP A 1 213 ? -20.373 -1.695 14.521 1.00 90.81 213 ASP A N 1
ATOM 1681 C CA . ASP A 1 213 ? -20.982 -0.597 15.283 1.00 90.81 213 ASP A CA 1
ATOM 1682 C C . ASP A 1 213 ? -21.532 0.544 14.398 1.00 90.81 213 ASP A C 1
ATOM 1684 O O . ASP A 1 213 ? -22.064 1.533 14.914 1.00 90.81 213 ASP A O 1
ATOM 1688 N N . GLY A 1 214 ? -21.399 0.427 13.072 1.00 91.44 214 GLY A N 1
ATOM 1689 C CA . GLY A 1 214 ? -21.824 1.408 12.076 1.00 91.44 214 GLY A CA 1
ATOM 1690 C C . GLY A 1 214 ? -20.850 2.571 11.878 1.00 91.44 214 GLY A C 1
ATOM 1691 O O . GLY A 1 214 ? -21.178 3.521 11.173 1.00 91.44 214 GLY A O 1
ATOM 1692 N N . SER A 1 215 ? -19.681 2.567 12.524 1.00 92.44 215 SER A N 1
ATOM 1693 C CA . SER A 1 215 ? -18.624 3.537 12.221 1.00 92.44 215 SER A CA 1
ATOM 1694 C C . SER A 1 215 ? -17.929 3.210 10.900 1.00 92.44 215 SER A C 1
ATOM 1696 O O . SER A 1 215 ? -17.866 2.055 10.465 1.00 92.44 215 SER A O 1
ATOM 1698 N N . THR A 1 216 ? -17.388 4.251 10.271 1.00 95.50 216 THR A N 1
ATOM 1699 C CA . THR A 1 216 ? -16.650 4.143 9.017 1.00 95.50 216 THR A CA 1
ATOM 1700 C C . THR A 1 216 ? -15.351 4.931 9.082 1.00 95.50 216 THR A C 1
ATOM 1702 O O . THR A 1 216 ? -15.324 6.037 9.625 1.00 95.50 216 THR A O 1
ATOM 1705 N N . VAL A 1 217 ? -14.297 4.385 8.480 1.00 96.69 217 VAL A N 1
ATOM 1706 C CA . VAL A 1 217 ? -13.002 5.048 8.319 1.00 96.69 217 VAL A CA 1
ATOM 1707 C C . VAL A 1 217 ? -12.673 5.166 6.837 1.00 96.69 217 VAL A C 1
ATOM 1709 O O . VAL A 1 217 ? -12.619 4.166 6.120 1.00 96.69 217 VAL A O 1
ATOM 1712 N N . GLU A 1 218 ? -12.444 6.393 6.383 1.00 96.12 218 GLU A N 1
ATOM 1713 C CA . GLU A 1 218 ? -11.926 6.679 5.045 1.00 96.12 218 GLU A CA 1
ATOM 1714 C C . GLU A 1 218 ? -10.399 6.665 5.059 1.00 96.12 218 GLU A C 1
ATOM 1716 O O . GLU A 1 218 ? -9.786 7.192 5.986 1.00 96.12 218 GLU A O 1
ATOM 1721 N N . MET A 1 219 ? -9.772 6.101 4.025 1.00 93.62 219 MET A N 1
ATOM 1722 C CA . MET A 1 219 ? -8.315 5.975 3.957 1.00 93.62 219 MET A CA 1
ATOM 1723 C C . MET A 1 219 ? -7.740 6.383 2.596 1.00 93.62 219 MET A C 1
ATOM 1725 O O . MET A 1 219 ? -8.145 5.873 1.548 1.00 93.62 219 MET A O 1
ATOM 1729 N N . SER A 1 220 ? -6.716 7.241 2.617 1.00 92.38 220 SER A N 1
ATOM 1730 C CA . SER A 1 220 ? -5.830 7.491 1.473 1.00 92.38 220 SER A CA 1
ATOM 1731 C C . SER A 1 220 ? -4.518 6.726 1.612 1.00 92.38 220 SER A C 1
ATOM 1733 O O . SER A 1 220 ? -4.061 6.442 2.715 1.00 92.38 220 SER A O 1
ATOM 1735 N N . MET A 1 221 ? -3.906 6.403 0.473 1.00 89.69 221 MET A N 1
ATOM 1736 C CA . MET A 1 221 ? -2.637 5.678 0.414 1.00 89.69 221 MET A CA 1
ATOM 1737 C C . MET A 1 221 ? -1.481 6.622 0.073 1.00 89.69 221 MET A C 1
ATOM 1739 O O . MET A 1 221 ? -1.694 7.610 -0.643 1.00 89.69 221 MET A O 1
ATOM 1743 N N . PRO A 1 222 ? -0.254 6.301 0.520 1.00 91.88 222 PRO A N 1
ATOM 1744 C CA . PRO A 1 222 ? 0.940 6.980 0.043 1.00 91.88 222 PRO A CA 1
ATOM 1745 C C . PRO A 1 222 ? 1.198 6.621 -1.431 1.00 91.88 222 PRO A C 1
ATOM 1747 O O . PRO A 1 222 ? 0.397 5.955 -2.094 1.00 91.88 222 PRO A O 1
ATOM 1750 N N . HIS A 1 223 ? 2.321 7.078 -1.974 1.00 89.75 223 HIS A N 1
ATOM 1751 C CA . HIS A 1 223 ? 2.755 6.694 -3.313 1.00 89.75 223 HIS A CA 1
ATOM 1752 C C . HIS A 1 223 ? 4.048 5.898 -3.272 1.00 89.75 223 HIS A C 1
ATOM 1754 O O . HIS A 1 223 ? 4.829 6.010 -2.333 1.00 89.75 223 HIS A O 1
ATOM 1760 N N . PHE A 1 224 ? 4.282 5.130 -4.327 1.00 91.19 224 PHE A N 1
ATOM 1761 C CA . PHE A 1 224 ? 5.459 4.283 -4.457 1.00 91.19 224 PHE A CA 1
ATOM 1762 C C . PHE A 1 224 ? 6.389 4.864 -5.508 1.00 91.19 224 PHE A C 1
ATOM 1764 O O . PHE A 1 224 ? 5.928 5.440 -6.498 1.00 91.19 224 PHE A O 1
ATOM 1771 N N . ALA A 1 225 ? 7.691 4.735 -5.303 1.00 90.50 225 ALA A N 1
ATOM 1772 C CA . ALA A 1 225 ? 8.687 5.174 -6.262 1.00 90.50 225 ALA A CA 1
ATOM 1773 C C . ALA A 1 225 ? 9.789 4.132 -6.406 1.00 90.50 225 ALA A C 1
ATOM 1775 O O . ALA A 1 225 ? 10.307 3.640 -5.415 1.00 90.50 225 ALA A O 1
ATOM 1776 N N . ILE A 1 226 ? 10.173 3.850 -7.644 1.00 91.50 226 ILE A N 1
ATOM 1777 C CA . ILE A 1 226 ? 11.389 3.123 -7.989 1.00 91.50 226 ILE A CA 1
ATOM 1778 C C . ILE A 1 226 ? 12.376 4.149 -8.530 1.00 91.50 226 ILE A C 1
ATOM 1780 O O . ILE A 1 226 ? 12.065 4.836 -9.505 1.00 91.50 226 ILE A O 1
ATOM 1784 N N . LYS A 1 227 ? 13.560 4.257 -7.928 1.00 92.06 227 LYS A N 1
ATOM 1785 C CA . LYS A 1 227 ? 14.605 5.200 -8.334 1.00 92.06 227 LYS A CA 1
ATOM 1786 C C . LYS A 1 227 ? 15.765 4.497 -9.021 1.00 92.06 227 LYS A C 1
ATOM 1788 O O . LYS A 1 227 ? 16.125 3.375 -8.678 1.00 92.06 227 LYS A O 1
ATOM 1793 N N . GLY A 1 228 ? 16.373 5.180 -9.989 1.00 90.62 228 GLY A N 1
ATOM 1794 C CA . GLY A 1 228 ? 17.647 4.772 -10.574 1.00 90.62 228 GLY A CA 1
ATOM 1795 C C . GLY A 1 228 ? 17.609 3.528 -11.465 1.00 90.62 228 GLY A C 1
ATOM 1796 O O . GLY A 1 228 ? 18.672 3.016 -11.810 1.00 90.62 228 GLY A O 1
ATOM 1797 N N . VAL A 1 229 ? 16.430 3.040 -11.866 1.00 87.75 229 VAL A N 1
ATOM 1798 C CA . VAL A 1 229 ? 16.279 1.767 -12.603 1.00 87.75 229 VAL A CA 1
ATOM 1799 C C . VAL A 1 229 ? 17.108 1.725 -13.896 1.00 87.75 229 VAL A C 1
ATOM 1801 O O . VAL A 1 229 ? 17.623 0.674 -14.276 1.00 87.75 229 VAL A O 1
ATOM 1804 N N . VAL A 1 230 ? 17.324 2.881 -14.533 1.00 84.31 230 VAL A N 1
ATOM 1805 C CA . VAL A 1 230 ? 18.072 2.974 -15.795 1.00 84.31 230 VAL A CA 1
ATOM 1806 C C . VAL A 1 230 ? 19.590 2.942 -15.579 1.00 84.31 230 VAL A C 1
ATOM 1808 O O . VAL A 1 230 ? 20.268 2.130 -16.200 1.00 84.31 230 VAL A O 1
ATOM 1811 N N . TYR A 1 231 ? 20.126 3.786 -14.689 1.00 85.06 231 TYR A N 1
ATOM 1812 C CA . TYR A 1 231 ? 21.574 4.055 -14.623 1.00 85.06 231 TYR A CA 1
ATOM 1813 C C . TYR A 1 231 ? 22.228 3.815 -13.256 1.00 85.06 231 TYR A C 1
ATOM 1815 O O . TYR A 1 231 ? 23.448 3.702 -13.188 1.00 85.06 231 TYR A O 1
ATOM 1823 N N . ALA A 1 232 ? 21.468 3.754 -12.159 1.00 88.75 232 ALA A N 1
ATOM 1824 C CA . ALA A 1 232 ? 22.062 3.674 -10.825 1.00 88.75 232 ALA A CA 1
ATOM 1825 C C . ALA A 1 232 ? 22.665 2.290 -10.568 1.00 88.75 232 ALA A C 1
ATOM 1827 O O . ALA A 1 232 ? 22.039 1.279 -10.862 1.00 88.75 232 ALA A O 1
ATOM 1828 N N . ALA A 1 233 ? 23.847 2.206 -9.959 1.00 88.00 233 ALA A N 1
ATOM 1829 C CA . ALA A 1 233 ? 24.442 0.908 -9.623 1.00 88.00 233 ALA A CA 1
ATOM 1830 C C . ALA A 1 233 ? 23.540 0.072 -8.691 1.00 88.00 233 ALA A C 1
ATOM 1832 O O . ALA A 1 233 ? 23.451 -1.142 -8.858 1.00 88.00 233 ALA A O 1
ATOM 1833 N N . LYS A 1 234 ? 22.841 0.739 -7.764 1.00 90.06 234 LYS A N 1
ATOM 1834 C CA . LYS A 1 234 ? 21.870 0.157 -6.832 1.00 90.06 234 LYS A CA 1
ATOM 1835 C C . LYS A 1 234 ? 20.541 0.920 -6.926 1.00 90.06 234 LYS A C 1
ATOM 1837 O O . LYS A 1 234 ? 20.355 1.910 -6.221 1.00 90.06 234 LYS A O 1
ATOM 1842 N N . PRO A 1 235 ? 19.630 0.547 -7.835 1.00 93.94 235 PRO A N 1
ATOM 1843 C CA . PRO A 1 235 ? 18.294 1.125 -7.823 1.00 93.94 235 PRO A CA 1
ATOM 1844 C C . PRO A 1 235 ? 17.550 0.670 -6.565 1.00 93.94 235 PRO A C 1
ATOM 1846 O O . PRO A 1 235 ? 17.768 -0.442 -6.083 1.00 93.94 235 PRO A O 1
ATOM 1849 N N . HIS A 1 236 ? 16.658 1.510 -6.048 1.00 93.06 236 HIS A N 1
ATOM 1850 C CA . HIS A 1 236 ? 15.868 1.195 -4.855 1.00 93.06 236 HIS A CA 1
ATOM 1851 C C . HIS A 1 236 ? 14.407 1.635 -4.997 1.00 93.06 236 HIS A C 1
ATOM 1853 O O . HIS A 1 236 ? 14.089 2.561 -5.749 1.00 93.06 236 HIS A O 1
ATOM 1859 N N . ALA A 1 237 ? 13.522 0.934 -4.295 1.00 93.31 237 ALA A N 1
ATOM 1860 C CA . ALA A 1 237 ? 12.094 1.188 -4.233 1.00 93.31 237 ALA A CA 1
ATOM 1861 C C . ALA A 1 237 ? 11.700 1.721 -2.848 1.00 93.31 237 ALA A C 1
ATOM 1863 O O . ALA A 1 237 ? 12.220 1.281 -1.824 1.00 93.31 237 ALA A O 1
ATOM 1864 N N . GLU A 1 238 ? 10.779 2.679 -2.816 1.00 91.81 238 GLU A N 1
ATOM 1865 C CA . GLU A 1 238 ? 10.379 3.401 -1.609 1.00 91.81 238 GLU A CA 1
ATOM 1866 C C . GLU A 1 238 ? 8.882 3.687 -1.581 1.00 91.81 238 GLU A C 1
ATOM 1868 O O . GLU A 1 238 ? 8.222 3.833 -2.616 1.00 91.81 238 GLU A O 1
ATOM 1873 N N . VAL A 1 239 ? 8.381 3.873 -0.363 1.00 91.75 239 VAL A N 1
ATOM 1874 C CA . VAL A 1 239 ? 7.076 4.462 -0.083 1.00 91.75 239 VAL A CA 1
ATOM 1875 C C . VAL A 1 239 ? 7.288 5.914 0.325 1.00 91.75 239 VAL A C 1
ATOM 1877 O O . VAL A 1 239 ? 8.123 6.198 1.175 1.00 91.75 239 VAL A O 1
ATOM 1880 N N . LEU A 1 240 ? 6.540 6.836 -0.273 1.00 89.62 240 LEU A N 1
ATOM 1881 C CA . LEU A 1 240 ? 6.717 8.274 -0.100 1.00 89.62 240 LEU A CA 1
ATOM 1882 C C . LEU A 1 240 ? 5.376 8.999 0.047 1.00 89.62 240 LEU A C 1
ATOM 1884 O O . LEU A 1 240 ? 4.327 8.563 -0.438 1.00 89.62 240 LEU A O 1
ATOM 1888 N N . GLY A 1 241 ? 5.423 10.187 0.647 1.00 91.12 241 GLY A N 1
ATOM 1889 C CA . GLY A 1 241 ? 4.284 11.096 0.734 1.00 91.12 241 GLY A CA 1
ATOM 1890 C C . GLY A 1 241 ? 3.503 10.944 2.029 1.00 91.12 241 GLY A C 1
ATOM 1891 O O . GLY A 1 241 ? 4.086 10.741 3.085 1.00 91.12 241 GLY A O 1
ATOM 1892 N N . VAL A 1 242 ? 2.185 11.121 1.963 1.00 90.88 242 VAL A N 1
ATOM 1893 C CA . VAL A 1 242 ? 1.322 11.147 3.148 1.00 90.88 242 VAL A CA 1
ATOM 1894 C C . VAL A 1 242 ? 0.122 10.240 2.924 1.00 90.88 242 VAL A C 1
ATOM 1896 O O . VAL A 1 242 ? -0.510 10.312 1.871 1.00 90.88 242 VAL A O 1
ATOM 1899 N N . ALA A 1 243 ? -0.194 9.434 3.929 1.00 92.44 243 ALA A N 1
ATOM 1900 C CA . ALA A 1 243 ? -1.437 8.691 4.051 1.00 92.44 243 ALA A CA 1
ATOM 1901 C C . ALA A 1 243 ? -2.294 9.301 5.164 1.00 92.44 243 ALA A C 1
ATOM 1903 O O . ALA A 1 243 ? -1.768 9.837 6.145 1.00 92.44 243 ALA A O 1
ATOM 1904 N N . ARG A 1 244 ? -3.615 9.233 5.009 1.00 93.81 244 ARG A N 1
ATOM 1905 C CA . ARG A 1 244 ? -4.572 9.736 5.999 1.00 93.81 244 ARG A CA 1
ATOM 1906 C C . ARG A 1 244 ? -5.650 8.708 6.262 1.00 93.81 244 ARG A C 1
ATOM 1908 O O . ARG A 1 244 ? -6.144 8.108 5.310 1.00 93.81 244 ARG A O 1
ATOM 1915 N N . LEU A 1 245 ? -6.021 8.553 7.528 1.00 95.12 245 LEU A N 1
ATOM 1916 C CA . LEU A 1 245 ? -7.197 7.797 7.943 1.00 95.12 245 LEU A CA 1
ATOM 1917 C C . LEU A 1 245 ? -8.128 8.735 8.699 1.00 95.12 245 LEU A C 1
ATOM 1919 O O . LEU A 1 245 ? -7.686 9.436 9.606 1.00 95.12 245 LEU A O 1
ATOM 1923 N N . LEU A 1 246 ? -9.402 8.740 8.333 1.00 94.94 246 LEU A N 1
ATOM 1924 C CA . LEU A 1 246 ? -10.395 9.650 8.878 1.00 94.94 246 LEU A CA 1
ATOM 1925 C C . LEU A 1 246 ? -11.592 8.870 9.409 1.00 94.94 246 LEU A C 1
ATOM 1927 O O . LEU A 1 246 ? -12.343 8.277 8.639 1.00 94.94 246 LEU A O 1
ATOM 1931 N N . ASP A 1 247 ? -11.798 8.936 10.719 1.00 94.12 247 ASP A N 1
ATOM 1932 C CA . ASP A 1 247 ? -13.025 8.507 11.381 1.00 94.12 247 ASP A CA 1
ATOM 1933 C C . ASP A 1 247 ? -13.888 9.742 11.652 1.00 94.12 247 ASP A C 1
ATOM 1935 O O . ASP A 1 247 ? -13.652 10.503 12.596 1.00 94.12 247 ASP A O 1
ATOM 1939 N N . GLN A 1 248 ? -14.893 9.967 10.807 1.00 88.31 248 GLN A N 1
ATOM 1940 C CA . GLN A 1 248 ? -15.767 11.134 10.937 1.00 88.31 248 GLN A CA 1
ATOM 1941 C C . GLN A 1 248 ? -16.650 11.062 12.186 1.00 88.31 248 GLN A C 1
ATOM 1943 O O . GLN A 1 248 ? -16.887 12.084 12.834 1.00 88.31 248 GLN A O 1
ATOM 1948 N N . ARG A 1 249 ? -17.115 9.860 12.550 1.00 90.62 249 ARG A N 1
ATOM 1949 C CA . ARG A 1 249 ? -18.038 9.653 13.672 1.00 90.62 249 ARG A CA 1
ATOM 1950 C C . ARG A 1 249 ? -17.373 10.007 14.994 1.00 90.62 249 ARG A C 1
ATOM 1952 O O . ARG A 1 249 ? -17.956 10.723 15.808 1.00 90.62 249 ARG A O 1
ATOM 1959 N N . HIS A 1 250 ? -16.148 9.532 15.189 1.00 91.75 250 HIS A N 1
ATOM 1960 C CA . HIS A 1 250 ? -15.367 9.790 16.397 1.00 91.75 250 HIS A CA 1
ATOM 1961 C C . HIS A 1 250 ? -14.477 11.029 16.273 1.00 91.75 250 HIS A C 1
ATOM 1963 O O . HIS A 1 250 ? -13.839 11.425 17.248 1.00 91.75 250 HIS A O 1
ATOM 1969 N N . ARG A 1 251 ? -14.482 11.687 15.104 1.00 90.75 251 ARG A N 1
ATOM 1970 C CA . ARG A 1 251 ? -13.682 12.874 14.783 1.00 90.75 251 ARG A CA 1
ATOM 1971 C C . ARG A 1 251 ? -12.190 12.635 15.013 1.00 90.75 251 ARG A C 1
ATOM 1973 O O . ARG A 1 251 ? -11.528 13.467 15.629 1.00 90.75 251 ARG A O 1
ATOM 1980 N N . LEU A 1 252 ? -11.675 11.503 14.550 1.00 91.38 252 LEU A N 1
ATOM 1981 C CA . LEU A 1 252 ? -10.254 11.178 14.625 1.00 91.38 252 LEU A CA 1
ATOM 1982 C C . LEU A 1 252 ? -9.635 11.238 13.232 1.00 91.38 252 LEU A C 1
ATOM 1984 O O . LEU A 1 252 ? -10.209 10.722 12.275 1.00 91.38 252 LEU A O 1
ATOM 1988 N N . GLU A 1 253 ? -8.453 11.834 13.127 1.00 92.38 253 GLU A N 1
ATOM 1989 C CA . GLU A 1 253 ? -7.651 11.805 11.904 1.00 92.38 253 GLU A CA 1
ATOM 1990 C C . GLU A 1 253 ? -6.242 11.312 12.216 1.00 92.38 253 GLU A C 1
ATOM 1992 O O . GLU A 1 253 ? -5.535 11.933 13.003 1.00 92.38 253 GLU A O 1
ATOM 1997 N N . ALA A 1 254 ? -5.811 10.229 11.575 1.00 91.31 254 ALA A N 1
ATOM 1998 C CA . ALA A 1 254 ? -4.408 9.842 11.543 1.00 91.31 254 ALA A CA 1
ATOM 1999 C C . ALA A 1 254 ? -3.738 10.425 10.295 1.00 91.31 254 ALA A C 1
ATOM 2001 O O . ALA A 1 254 ? -4.250 10.263 9.187 1.00 91.31 254 ALA A O 1
ATOM 2002 N N . VAL A 1 255 ? -2.573 11.052 10.459 1.00 90.12 255 VAL A N 1
ATOM 2003 C CA . VAL A 1 255 ? -1.743 11.557 9.357 1.00 90.12 255 VAL A CA 1
ATOM 2004 C C . VAL A 1 255 ? -0.378 10.893 9.431 1.00 90.12 255 VAL A C 1
ATOM 2006 O O . VAL A 1 255 ? 0.390 11.150 10.356 1.00 90.12 255 VAL A O 1
ATOM 2009 N N . ILE A 1 256 ? -0.072 10.051 8.446 1.00 91.00 256 ILE A N 1
ATOM 2010 C CA . ILE A 1 256 ? 1.160 9.261 8.387 1.00 91.00 256 ILE A CA 1
ATOM 2011 C C . ILE A 1 256 ? 2.017 9.770 7.233 1.00 91.00 256 ILE A C 1
ATOM 2013 O O . ILE A 1 256 ? 1.578 9.778 6.086 1.00 91.00 256 ILE A O 1
ATOM 2017 N N . SER A 1 257 ? 3.231 10.213 7.533 1.00 89.44 257 SER A N 1
ATOM 2018 C CA . SER A 1 257 ? 4.214 10.702 6.570 1.00 89.44 257 SER A CA 1
ATOM 2019 C C . SER A 1 257 ? 5.288 9.647 6.314 1.00 89.44 257 SER A C 1
ATOM 2021 O O . SER A 1 257 ? 5.817 9.047 7.247 1.00 89.44 257 SER A O 1
ATOM 2023 N N . PHE A 1 258 ? 5.612 9.463 5.039 1.00 89.81 258 PHE A N 1
ATOM 2024 C CA . PHE A 1 258 ? 6.638 8.566 4.526 1.00 89.81 258 PHE A CA 1
ATOM 2025 C C . PHE A 1 258 ? 7.722 9.409 3.855 1.00 89.81 258 PHE A C 1
ATOM 2027 O O . PHE A 1 258 ? 7.447 10.141 2.892 1.00 89.81 258 PHE A O 1
ATOM 2034 N N . GLY A 1 259 ? 8.932 9.343 4.398 1.00 88.94 259 GLY A N 1
ATOM 2035 C CA . GLY A 1 259 ? 10.059 10.177 4.010 1.00 88.94 259 GLY A CA 1
ATOM 2036 C C . GLY A 1 259 ? 10.859 10.699 5.206 1.00 88.94 259 GLY A C 1
ATOM 2037 O O . GLY A 1 259 ? 10.451 10.523 6.356 1.00 88.94 259 GLY A O 1
ATOM 2038 N N . PRO A 1 260 ? 11.974 11.404 4.941 1.00 87.44 260 PRO A N 1
ATOM 2039 C CA . PRO A 1 260 ? 12.847 11.922 5.987 1.00 87.44 260 PRO A CA 1
ATOM 2040 C C . PRO A 1 260 ? 12.114 12.896 6.912 1.00 87.44 260 PRO A C 1
ATOM 2042 O O . PRO A 1 260 ? 11.420 13.805 6.449 1.00 87.44 260 PRO A O 1
ATOM 2045 N N . VAL A 1 261 ? 12.325 12.758 8.220 1.00 85.19 261 VAL A N 1
ATOM 2046 C CA . VAL A 1 261 ? 11.792 13.664 9.240 1.00 85.19 261 VAL A CA 1
ATOM 2047 C C . VAL A 1 261 ? 12.647 14.938 9.287 1.00 85.19 261 VAL A C 1
ATOM 2049 O O . VAL A 1 261 ? 13.823 14.875 9.659 1.00 85.19 261 VAL A O 1
ATOM 2052 N N . PRO A 1 262 ? 12.098 16.121 8.952 1.00 84.00 262 PRO A N 1
ATOM 2053 C CA . PRO A 1 262 ? 12.882 17.352 8.910 1.00 84.00 262 PRO A CA 1
ATOM 2054 C C . PRO A 1 262 ? 13.480 17.721 10.273 1.00 84.00 262 PRO A C 1
ATOM 2056 O O . PRO A 1 262 ? 12.791 17.705 11.291 1.00 84.00 262 PRO A O 1
ATOM 2059 N N . GLY A 1 263 ? 14.762 18.096 10.289 1.00 85.38 263 GLY A N 1
ATOM 2060 C CA . GLY A 1 263 ? 15.454 18.570 11.496 1.00 85.38 263 GLY A CA 1
ATOM 2061 C C . GLY A 1 263 ? 15.781 17.486 12.529 1.00 85.38 263 GLY A C 1
ATOM 2062 O O . GLY A 1 263 ? 16.276 17.809 13.610 1.00 85.38 263 GLY A O 1
ATOM 2063 N N . THR A 1 264 ? 15.529 16.211 12.221 1.00 80.88 264 THR A N 1
ATOM 2064 C CA . THR A 1 264 ? 15.911 15.108 13.104 1.00 80.88 264 THR A CA 1
ATOM 2065 C C . THR A 1 264 ? 17.431 14.970 13.210 1.00 80.88 264 THR A C 1
ATOM 2067 O O . THR A 1 264 ? 18.160 15.146 12.235 1.00 80.88 264 THR A O 1
ATOM 2070 N N . ARG A 1 265 ? 17.916 14.622 14.406 1.00 81.00 265 ARG A N 1
ATOM 2071 C CA . ARG A 1 265 ? 19.3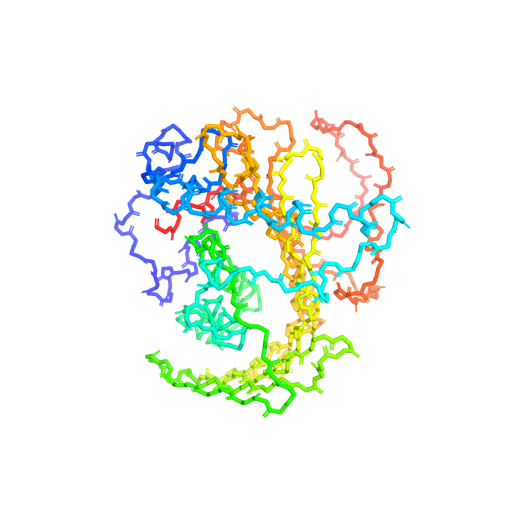11 14.203 14.633 1.00 81.00 265 ARG A CA 1
ATOM 2072 C C . ARG A 1 265 ? 19.476 12.680 14.582 1.00 81.00 265 ARG A C 1
ATOM 2074 O O . ARG A 1 265 ? 20.596 12.185 14.618 1.00 81.00 265 ARG A O 1
ATOM 2081 N N . GLN A 1 266 ? 18.369 11.940 14.515 1.00 77.19 266 GLN A N 1
ATOM 2082 C CA . GLN A 1 266 ? 18.364 10.481 14.477 1.00 77.19 266 GLN A CA 1
ATOM 2083 C C . GLN A 1 266 ? 18.579 9.992 13.046 1.00 77.19 266 GLN A C 1
ATOM 2085 O O . GLN A 1 266 ? 17.764 10.272 12.168 1.00 77.19 266 GLN A O 1
ATOM 2090 N N . ARG A 1 267 ? 19.645 9.212 12.821 1.00 79.69 267 ARG A N 1
ATOM 2091 C CA . ARG A 1 267 ? 20.001 8.686 11.491 1.00 79.69 267 ARG A CA 1
A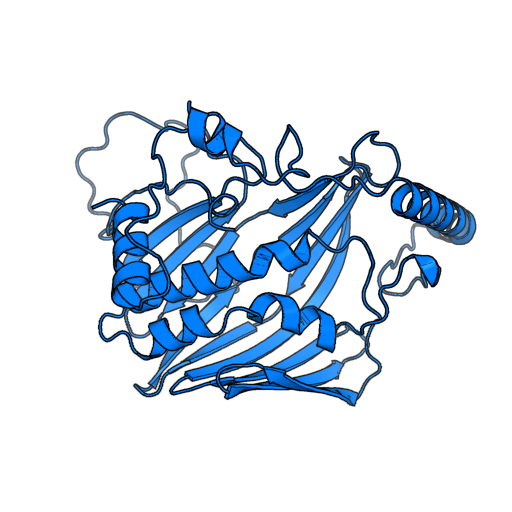TOM 2092 C C . ARG A 1 267 ? 18.858 7.915 10.825 1.00 79.69 267 ARG A C 1
ATOM 2094 O O . ARG A 1 267 ? 18.589 8.160 9.657 1.00 79.69 267 ARG A O 1
ATOM 2101 N N . MET A 1 268 ? 18.141 7.058 11.559 1.00 76.75 268 MET A N 1
ATOM 2102 C CA . MET A 1 268 ? 17.001 6.307 11.003 1.00 76.75 268 MET A CA 1
ATOM 2103 C C . MET A 1 268 ? 15.885 7.215 10.497 1.00 76.75 268 MET A C 1
ATOM 2105 O O . MET A 1 268 ? 15.310 6.958 9.448 1.00 76.75 268 MET A O 1
ATOM 2109 N N . LEU A 1 269 ? 15.590 8.293 11.224 1.00 79.94 269 LEU A N 1
ATOM 2110 C CA . LEU A 1 269 ? 14.539 9.229 10.838 1.00 79.94 269 LEU A CA 1
ATOM 2111 C C . LEU A 1 269 ? 14.959 10.146 9.682 1.00 79.94 269 LEU A C 1
ATOM 2113 O O . LEU A 1 269 ? 14.104 10.804 9.102 1.00 79.94 269 LEU A O 1
ATOM 2117 N N . ALA A 1 270 ? 16.250 10.214 9.351 1.00 85.50 270 ALA A N 1
ATOM 2118 C CA . ALA A 1 270 ? 16.748 10.975 8.209 1.00 85.50 270 ALA A CA 1
ATOM 2119 C C . ALA A 1 270 ? 16.675 10.193 6.881 1.00 85.50 270 ALA A C 1
ATOM 2121 O O . ALA A 1 270 ? 16.874 10.789 5.823 1.00 85.50 270 ALA A O 1
ATOM 2122 N N . ARG A 1 271 ? 16.395 8.883 6.921 1.00 88.50 271 ARG A N 1
ATOM 2123 C CA . ARG A 1 271 ? 16.271 8.033 5.728 1.00 88.50 271 ARG A CA 1
ATOM 2124 C C . ARG A 1 271 ? 14.973 8.305 4.966 1.00 88.50 271 ARG A C 1
ATOM 2126 O O . ARG A 1 271 ? 13.980 8.755 5.537 1.00 88.50 271 ARG A O 1
ATOM 2133 N N . THR A 1 272 ? 14.962 7.999 3.671 1.00 88.31 272 THR A N 1
ATOM 2134 C CA . THR A 1 272 ? 13.786 8.184 2.801 1.00 88.31 272 THR A CA 1
ATOM 2135 C C . THR A 1 272 ? 12.651 7.196 3.062 1.00 88.31 272 THR A C 1
ATOM 2137 O O . THR A 1 272 ? 11.515 7.473 2.693 1.00 88.31 272 THR A O 1
ATOM 2140 N N . ASP A 1 273 ? 12.933 6.085 3.735 1.00 86.69 273 ASP A N 1
ATOM 2141 C CA . ASP A 1 273 ? 11.969 5.071 4.167 1.00 86.69 273 ASP A CA 1
ATOM 2142 C C . ASP A 1 273 ? 11.508 5.249 5.619 1.00 86.69 273 ASP A C 1
ATOM 2144 O O . ASP A 1 273 ? 10.831 4.381 6.176 1.00 86.69 273 ASP A O 1
ATOM 2148 N N . ALA A 1 274 ? 11.850 6.378 6.245 1.00 85.75 274 ALA A N 1
ATOM 2149 C CA . ALA A 1 274 ? 11.313 6.720 7.546 1.00 85.75 274 ALA A CA 1
ATOM 2150 C C . ALA A 1 274 ? 9.787 6.889 7.465 1.00 85.75 274 ALA A C 1
ATOM 2152 O O . ALA A 1 274 ? 9.238 7.450 6.515 1.00 85.75 274 ALA A O 1
ATOM 2153 N N . VAL A 1 275 ? 9.102 6.407 8.499 1.00 84.88 275 VAL A N 1
ATOM 2154 C CA . VAL A 1 275 ? 7.653 6.537 8.656 1.00 84.88 275 VAL A CA 1
ATOM 2155 C C . VAL A 1 275 ? 7.395 7.176 10.001 1.00 84.88 275 VAL A C 1
ATOM 2157 O O . VAL A 1 275 ? 7.887 6.678 11.009 1.00 84.88 275 VAL A O 1
ATOM 2160 N N . CYS A 1 276 ? 6.633 8.262 10.013 1.00 81.56 276 CYS A N 1
ATOM 2161 C CA . CYS A 1 276 ? 6.202 8.947 11.224 1.00 81.56 276 CYS A CA 1
ATOM 2162 C C . CYS A 1 276 ? 4.743 9.381 11.082 1.00 81.56 276 CYS A C 1
ATOM 2164 O O . CYS A 1 276 ? 4.219 9.480 9.975 1.00 81.56 276 CYS A O 1
ATOM 2166 N N . GLY A 1 277 ? 4.053 9.652 12.183 1.00 83.75 277 GLY A N 1
ATOM 2167 C CA . GLY A 1 277 ? 2.673 10.101 12.096 1.00 83.75 277 GLY A CA 1
ATOM 2168 C C . GLY A 1 277 ? 2.079 10.482 13.433 1.00 83.75 277 GLY A C 1
ATOM 2169 O O . GLY A 1 277 ? 2.654 10.197 14.479 1.00 83.75 277 GLY A O 1
ATOM 2170 N N . GLU A 1 278 ? 0.928 11.137 13.370 1.00 82.38 278 GLU A N 1
ATOM 2171 C CA . GLU A 1 278 ? 0.186 11.632 14.529 1.00 82.38 278 GLU A CA 1
ATOM 2172 C C . GLU A 1 278 ? -1.308 11.324 14.347 1.00 82.38 278 GLU A C 1
ATOM 2174 O O . GLU A 1 278 ? -1.799 11.255 13.216 1.00 82.38 278 GLU A O 1
ATOM 2179 N N . ILE A 1 279 ? -2.027 11.134 15.460 1.00 86.38 279 ILE A N 1
ATOM 2180 C CA . ILE A 1 279 ? -3.491 11.027 15.478 1.00 86.38 279 ILE A CA 1
ATOM 2181 C C . ILE A 1 279 ? -4.053 12.259 16.185 1.00 86.38 279 ILE A C 1
ATOM 2183 O O . ILE A 1 279 ? -3.678 12.572 17.314 1.00 86.38 279 ILE A O 1
ATOM 2187 N N . TYR A 1 280 ? -4.985 12.939 15.531 1.00 85.12 280 TYR A N 1
ATOM 2188 C CA . TYR A 1 280 ? -5.618 14.153 16.020 1.00 85.12 280 TYR A CA 1
ATOM 2189 C C . TYR A 1 280 ? -7.077 13.903 16.374 1.00 85.12 280 TYR A C 1
ATOM 2191 O O . TYR A 1 280 ? -7.794 13.212 15.650 1.00 85.12 280 TYR A O 1
ATOM 2199 N N . GLN A 1 281 ? -7.535 14.549 17.444 1.00 89.69 281 GLN A N 1
ATOM 2200 C CA . GLN A 1 281 ? -8.956 14.751 17.679 1.00 89.69 281 GLN A CA 1
ATOM 2201 C C . GLN A 1 281 ? -9.387 16.036 16.975 1.00 89.69 281 GLN A C 1
ATOM 2203 O O . GLN A 1 281 ? -8.914 17.132 17.271 1.00 89.69 281 GLN A O 1
ATOM 2208 N N . LEU A 1 282 ? -10.304 15.898 16.031 1.00 85.50 282 LEU A N 1
ATOM 2209 C CA . LEU A 1 282 ? -10.771 16.995 15.203 1.00 85.50 282 LEU A CA 1
ATOM 2210 C C . LEU A 1 282 ? -11.829 17.828 15.945 1.00 85.50 282 LEU A C 1
ATOM 2212 O O . LEU A 1 282 ? -12.699 17.274 16.637 1.00 85.50 282 LEU A O 1
ATOM 2216 N N . PRO A 1 283 ? -11.794 19.166 15.797 1.00 80.19 283 PRO A N 1
ATOM 2217 C CA . PRO A 1 283 ? -12.796 20.043 16.380 1.00 80.19 283 PRO A CA 1
ATOM 2218 C C . PRO A 1 283 ? -14.161 19.818 15.720 1.00 80.19 283 PRO A C 1
ATOM 2220 O O . PRO A 1 283 ? -14.260 19.416 14.562 1.00 80.19 283 PRO A O 1
ATOM 2223 N N . ARG A 1 284 ? -15.241 20.135 16.443 1.00 73.81 284 ARG A N 1
ATOM 2224 C CA . ARG A 1 284 ? -16.623 19.948 15.954 1.00 73.81 284 ARG A CA 1
ATOM 2225 C C . ARG A 1 284 ? -16.952 20.747 14.686 1.00 73.81 284 ARG A C 1
ATOM 2227 O O . ARG A 1 284 ? -17.909 20.407 14.006 1.00 73.81 284 ARG A O 1
ATOM 2234 N N . SER A 1 285 ? -16.195 21.804 14.403 1.00 68.06 285 SER A N 1
ATOM 2235 C CA . SER A 1 285 ? -16.382 22.709 13.266 1.00 68.06 285 SER A CA 1
ATOM 2236 C C . SER A 1 285 ? -15.621 22.301 12.000 1.00 68.06 285 SER A C 1
ATOM 2238 O O . SER A 1 285 ? -15.732 22.990 10.989 1.00 68.06 285 SER A O 1
ATOM 2240 N N . ALA A 1 286 ? -14.819 21.233 12.031 1.00 65.00 286 ALA A N 1
ATOM 2241 C CA . ALA A 1 286 ? -14.058 20.813 10.860 1.00 65.00 286 ALA A CA 1
ATOM 2242 C C . ALA A 1 286 ? -14.977 20.166 9.807 1.00 65.00 286 ALA A C 1
ATOM 2244 O O . ALA A 1 286 ? -15.697 19.215 10.108 1.00 65.00 286 ALA A O 1
ATOM 2245 N N . HIS A 1 287 ? -14.918 20.651 8.564 1.00 59.75 287 HIS A N 1
ATOM 2246 C CA . HIS A 1 287 ? -15.420 19.918 7.400 1.00 59.75 287 HIS A CA 1
ATOM 2247 C C . HIS A 1 287 ? -14.361 18.896 6.980 1.00 59.75 287 HIS A C 1
ATOM 2249 O O . HIS A 1 287 ? -13.199 19.257 6.799 1.00 59.75 287 HIS A O 1
ATOM 2255 N N . LEU A 1 288 ? -14.746 17.623 6.872 1.00 61.91 288 LEU A N 1
ATOM 2256 C CA . LEU A 1 288 ? -13.806 16.509 6.772 1.00 61.91 288 LEU A CA 1
ATOM 2257 C C . LEU A 1 288 ? -13.961 15.792 5.432 1.00 61.91 288 LEU A C 1
ATOM 2259 O O . LEU A 1 288 ? -15.029 15.260 5.143 1.00 61.91 288 LEU A O 1
ATOM 2263 N N . GLN A 1 289 ? -12.897 15.756 4.632 1.00 59.31 289 GLN A N 1
ATOM 2264 C CA . GLN A 1 289 ? -12.787 14.887 3.460 1.00 59.31 289 GLN A CA 1
ATOM 2265 C C . GLN A 1 289 ? -11.346 14.400 3.321 1.00 59.31 289 GLN A C 1
ATOM 2267 O O . GLN A 1 289 ? -10.405 15.186 3.425 1.00 59.31 289 GLN A O 1
ATOM 2272 N N . VAL A 1 290 ? -11.164 13.109 3.038 1.00 59.09 290 VAL A N 1
ATOM 2273 C CA . VAL A 1 290 ? -9.834 12.539 2.757 1.00 59.09 290 VAL A CA 1
ATOM 2274 C C . VAL A 1 290 ? -9.312 12.969 1.376 1.00 59.09 290 VAL A C 1
ATOM 2276 O O . VAL A 1 290 ? -8.099 13.016 1.146 1.00 59.09 290 VAL A O 1
ATOM 2279 N N . HIS A 1 291 ? -10.213 13.336 0.457 1.00 50.88 291 HIS A N 1
ATOM 2280 C CA . HIS A 1 291 ? -9.900 13.714 -0.920 1.00 50.88 291 HIS A CA 1
ATOM 2281 C C . HIS A 1 291 ? -10.396 15.125 -1.259 1.00 50.88 291 HIS A C 1
ATOM 2283 O O . HIS A 1 291 ? -11.504 15.297 -1.749 1.00 50.88 291 HIS A O 1
ATOM 2289 N N . GLY A 1 292 ? -9.538 16.130 -1.065 1.00 37.94 292 GLY A N 1
ATOM 2290 C CA . GLY A 1 292 ? -9.792 17.498 -1.526 1.00 37.94 292 GLY A CA 1
ATOM 2291 C C . GLY A 1 292 ? -9.456 18.559 -0.483 1.00 37.94 292 GLY A C 1
ATOM 2292 O O . GLY A 1 292 ? -10.226 18.786 0.433 1.00 37.94 292 GLY A O 1
ATOM 2293 N N . ARG A 1 293 ? -8.334 19.256 -0.710 1.00 33.41 293 ARG A N 1
ATOM 2294 C CA . ARG A 1 293 ? -7.860 20.469 -0.015 1.00 33.41 293 ARG A CA 1
ATOM 2295 C C . ARG A 1 293 ? -7.550 20.374 1.486 1.00 33.41 293 ARG A C 1
ATOM 2297 O O . ARG A 1 293 ? -8.128 19.630 2.260 1.00 33.41 293 ARG A O 1
ATOM 2304 N N . GLU A 1 294 ? -6.539 21.169 1.829 1.00 32.34 294 GLU A N 1
ATOM 2305 C CA . GLU A 1 294 ? -5.959 21.406 3.146 1.00 32.34 294 GLU A CA 1
ATOM 2306 C C . GLU A 1 294 ? -6.994 21.501 4.270 1.00 32.34 294 GLU A C 1
ATOM 2308 O O . GLU A 1 294 ? -7.815 22.416 4.303 1.00 32.34 294 GLU A O 1
ATOM 2313 N N . VAL A 1 295 ? -6.832 20.656 5.291 1.00 35.81 295 VAL A N 1
ATOM 2314 C CA . VAL A 1 295 ? -7.059 21.137 6.654 1.00 35.81 295 VAL A CA 1
ATOM 2315 C C . VAL A 1 295 ? -6.078 22.292 6.835 1.00 35.81 295 VAL A C 1
ATOM 2317 O O . VAL A 1 295 ? -4.868 22.064 6.777 1.00 35.81 295 VAL A O 1
ATOM 2320 N N . LEU A 1 296 ? -6.605 23.514 6.954 1.00 30.66 296 LEU A N 1
ATOM 2321 C CA . LEU A 1 296 ? -5.871 24.755 7.207 1.00 30.66 296 LEU A CA 1
ATOM 2322 C C . LEU A 1 296 ? -4.681 24.490 8.142 1.00 30.66 296 LEU A C 1
ATOM 2324 O O . LEU A 1 296 ? -4.841 24.377 9.358 1.00 30.66 296 LEU A O 1
ATOM 2328 N N . ARG A 1 297 ? -3.474 24.383 7.579 1.00 34.31 297 ARG A N 1
ATOM 2329 C CA . ARG A 1 297 ? -2.253 24.557 8.363 1.00 34.31 297 ARG A CA 1
ATOM 2330 C C . ARG A 1 297 ? -2.124 26.059 8.606 1.00 34.31 297 ARG A C 1
ATOM 2332 O O . ARG A 1 297 ? -2.277 26.819 7.649 1.00 34.31 297 ARG A O 1
ATOM 2339 N N . PRO A 1 298 ? -1.809 26.518 9.828 1.00 27.91 298 PRO A N 1
ATOM 2340 C CA . PRO A 1 298 ? -1.271 27.856 9.984 1.00 27.91 298 PRO A CA 1
ATOM 2341 C C . PRO A 1 298 ? -0.030 27.946 9.096 1.00 27.91 298 PRO A C 1
ATOM 2343 O O . PRO A 1 298 ? 0.905 27.152 9.216 1.00 27.91 298 PRO A O 1
ATOM 2346 N N . THR A 1 299 ? -0.066 28.871 8.150 1.00 29.17 299 THR A N 1
ATOM 2347 C CA . THR A 1 299 ? 1.072 29.248 7.328 1.00 29.17 299 THR A CA 1
ATOM 2348 C C . THR A 1 299 ? 2.173 29.799 8.227 1.00 29.17 299 THR A C 1
ATOM 2350 O O . THR A 1 299 ? 2.081 30.936 8.678 1.00 29.17 299 THR A O 1
ATOM 2353 N N . SER A 1 300 ? 3.231 29.030 8.454 1.00 27.67 300 SER A N 1
ATOM 2354 C CA . SER A 1 300 ? 4.584 29.581 8.528 1.00 27.67 300 SER A CA 1
ATOM 2355 C C . SER A 1 300 ? 5.618 28.477 8.330 1.00 27.67 300 SER A C 1
ATOM 2357 O O . SER A 1 300 ? 5.857 27.605 9.161 1.00 27.67 300 SER A O 1
ATOM 2359 N N . SER A 1 301 ? 6.252 28.535 7.166 1.00 31.69 301 SER A N 1
ATOM 2360 C CA . SER A 1 301 ? 7.646 28.155 7.014 1.00 31.69 301 SER A CA 1
ATOM 2361 C C . SER A 1 301 ? 8.502 28.924 8.027 1.00 31.69 301 SER A C 1
ATOM 2363 O O . SER A 1 301 ? 8.289 30.120 8.211 1.00 31.69 301 SER A O 1
ATOM 2365 N N . ALA A 1 302 ? 9.510 28.239 8.567 1.00 27.58 302 ALA A N 1
ATOM 2366 C CA . ALA A 1 302 ? 10.522 28.700 9.521 1.00 27.58 302 ALA A CA 1
ATOM 2367 C C . ALA A 1 302 ? 10.131 28.622 11.011 1.00 27.58 302 ALA A C 1
ATOM 2369 O O . ALA A 1 302 ? 9.074 29.071 11.436 1.00 27.58 302 ALA A O 1
ATOM 2370 N N . HIS A 1 303 ? 11.071 28.066 11.784 1.00 25.62 303 HIS A N 1
ATOM 2371 C CA . HIS A 1 303 ? 11.074 27.848 13.239 1.00 25.62 303 HIS A CA 1
ATOM 2372 C C . HIS A 1 303 ? 10.416 26.555 13.741 1.00 25.62 303 HIS A C 1
ATOM 2374 O O . HIS A 1 303 ? 9.425 26.548 14.464 1.00 25.62 303 HIS A O 1
ATOM 2380 N N . ALA A 1 304 ? 11.062 25.426 13.433 1.00 30.45 304 ALA A N 1
ATOM 2381 C CA . ALA A 1 304 ? 10.953 24.238 14.269 1.00 30.45 304 ALA A CA 1
ATOM 2382 C C . ALA A 1 304 ? 11.930 24.363 15.453 1.00 30.45 304 ALA A C 1
ATOM 2384 O O . ALA A 1 304 ? 13.126 24.560 15.249 1.00 30.45 304 ALA A O 1
ATOM 2385 N N . CYS A 1 305 ? 11.398 24.184 16.665 1.00 26.06 305 CYS A N 1
ATOM 2386 C CA . CYS A 1 305 ? 12.102 24.092 17.950 1.00 26.06 305 CYS A CA 1
ATOM 2387 C C . CYS A 1 305 ? 12.477 25.422 18.639 1.00 26.06 305 CYS A C 1
ATOM 2389 O O . CYS A 1 305 ? 13.641 25.793 18.695 1.00 26.06 305 CYS A O 1
ATOM 2391 N N . ALA A 1 306 ? 11.482 26.113 19.206 1.00 23.53 306 ALA A N 1
ATOM 2392 C CA . ALA A 1 306 ? 11.536 26.750 20.533 1.00 23.53 306 ALA A CA 1
ATOM 2393 C C . ALA A 1 306 ? 10.227 27.521 20.786 1.00 23.53 306 ALA A C 1
ATOM 2395 O O . ALA A 1 306 ? 9.796 28.290 19.938 1.00 23.53 306 ALA A O 1
ATOM 2396 N N . CYS A 1 307 ? 9.621 27.299 21.955 1.00 24.73 307 CYS A N 1
ATOM 2397 C CA . CYS A 1 307 ? 8.600 28.128 22.611 1.00 24.73 307 CYS A CA 1
ATOM 2398 C C . CYS A 1 307 ? 7.411 28.648 21.774 1.00 24.73 307 CYS A C 1
ATOM 2400 O O . CYS A 1 307 ? 7.502 29.683 21.126 1.00 24.73 307 CYS A O 1
ATOM 2402 N N . VAL A 1 308 ? 6.226 28.050 21.958 1.00 23.50 308 VAL A N 1
ATOM 2403 C CA . VAL A 1 308 ? 4.958 28.789 21.803 1.00 23.50 308 VAL A CA 1
ATOM 2404 C C . VAL A 1 308 ? 4.072 28.516 23.011 1.00 23.50 308 VAL A C 1
ATOM 2406 O O . VAL A 1 308 ? 3.452 27.462 23.147 1.00 23.50 308 VAL A O 1
ATOM 2409 N N . SER A 1 309 ? 4.044 29.496 23.907 1.00 26.08 309 SER A N 1
ATOM 2410 C CA . SER A 1 309 ? 2.994 29.691 24.890 1.00 26.08 309 SER A CA 1
ATOM 2411 C C . SER A 1 309 ? 1.753 30.291 24.208 1.00 26.08 309 SER A C 1
ATOM 2413 O O . SER A 1 309 ? 1.850 31.171 23.362 1.00 26.08 309 SER A O 1
ATOM 2415 N N . ARG A 1 310 ? 0.579 29.804 24.632 1.00 29.22 310 ARG A N 1
ATOM 2416 C CA . ARG A 1 310 ? -0.757 30.429 24.532 1.00 29.22 310 ARG A CA 1
ATOM 2417 C C . ARG A 1 310 ? -1.262 30.850 23.137 1.00 29.22 310 ARG A C 1
ATOM 2419 O O . ARG A 1 310 ? -1.437 32.027 22.856 1.00 29.22 310 ARG A O 1
ATOM 2426 N N . ALA A 1 311 ? -1.732 29.864 22.375 1.00 23.02 311 ALA A N 1
ATOM 2427 C CA . ALA A 1 311 ? -2.967 29.968 21.589 1.00 23.02 311 ALA A CA 1
ATOM 2428 C C . ALA A 1 311 ? -3.644 28.583 21.576 1.00 23.02 311 ALA A C 1
ATOM 2430 O O . ALA A 1 311 ? -2.975 27.583 21.323 1.00 23.02 311 ALA A O 1
ATOM 2431 N N . ARG A 1 312 ? -4.938 28.493 21.925 1.00 29.55 312 ARG A N 1
ATOM 2432 C CA . ARG A 1 312 ? -5.686 27.219 21.975 1.00 29.55 312 ARG A CA 1
ATOM 2433 C C . ARG A 1 312 ? -5.951 26.716 20.548 1.00 29.55 312 ARG A C 1
ATOM 2435 O O . ARG A 1 312 ? -6.967 27.059 19.953 1.00 29.55 312 ARG A O 1
ATOM 2442 N N . GLY A 1 313 ? -5.003 25.958 19.998 1.00 29.94 313 GLY A N 1
ATOM 2443 C CA . GLY A 1 313 ? -5.217 25.086 18.839 1.00 29.94 313 GLY A CA 1
ATOM 2444 C C . GLY A 1 313 ? -6.022 23.832 19.216 1.00 29.94 313 GLY A C 1
ATOM 2445 O O . GLY A 1 313 ? -6.296 23.638 20.402 1.00 29.94 313 GLY A O 1
ATOM 2446 N N . PRO A 1 314 ? -6.425 22.998 18.236 1.00 36.16 314 PRO A N 1
ATOM 2447 C CA . PRO A 1 314 ? -7.141 21.749 18.503 1.00 36.16 314 PRO A CA 1
ATOM 2448 C C . PRO A 1 314 ? -6.345 20.861 19.468 1.00 36.16 314 PRO A C 1
ATOM 2450 O O . PRO A 1 314 ? -5.114 20.841 19.406 1.00 36.16 314 PRO A O 1
ATOM 2453 N N . ASP A 1 315 ? -7.044 20.148 20.355 1.00 35.53 315 ASP A N 1
ATOM 2454 C CA . ASP A 1 315 ? -6.427 19.234 21.318 1.00 35.53 315 ASP A CA 1
ATOM 2455 C C . ASP A 1 315 ? -5.666 18.131 20.564 1.00 35.53 315 ASP A C 1
ATOM 2457 O O . ASP A 1 315 ? -6.240 17.187 20.017 1.00 35.53 315 ASP A O 1
ATOM 2461 N N . VAL A 1 316 ? -4.342 18.277 20.497 1.00 37.25 316 VAL A N 1
ATOM 2462 C CA . VAL A 1 316 ? -3.448 17.261 19.944 1.00 37.25 316 VAL A CA 1
ATOM 2463 C C . VAL A 1 316 ? -3.303 16.173 21.002 1.00 37.25 316 VAL A C 1
ATOM 2465 O O . VAL A 1 316 ? -2.704 16.406 22.054 1.00 37.25 316 VAL A O 1
ATOM 2468 N N . PHE A 1 317 ? -3.804 14.970 20.722 1.00 38.62 317 PHE A N 1
ATOM 2469 C CA . PHE A 1 317 ? -3.493 13.780 21.514 1.00 38.62 317 PHE A CA 1
ATOM 2470 C C . PHE A 1 317 ? -2.052 13.328 21.212 1.00 38.62 317 PHE A C 1
ATOM 2472 O O . PHE A 1 317 ? -1.821 12.315 20.566 1.00 38.62 317 PHE A O 1
ATOM 2479 N N . GLY A 1 318 ? -1.076 14.113 21.683 1.00 35.28 318 GLY A N 1
ATOM 2480 C CA . GLY A 1 318 ? 0.361 13.842 21.574 1.00 35.28 318 GLY A CA 1
ATOM 2481 C C . GLY A 1 318 ? 0.992 14.246 20.234 1.00 35.28 318 GLY A C 1
ATOM 2482 O O . GLY A 1 318 ? 0.637 13.729 19.182 1.00 35.28 318 GLY A O 1
ATOM 2483 N N . LYS A 1 319 ? 1.983 15.149 20.278 1.00 32.75 319 LYS A N 1
ATOM 2484 C CA . LYS A 1 319 ? 3.000 15.264 19.220 1.00 32.75 319 LYS A CA 1
ATOM 2485 C C . LYS A 1 319 ? 4.019 14.164 19.447 1.00 32.75 319 LYS A C 1
ATOM 2487 O O . LYS A 1 319 ? 4.868 14.316 20.326 1.00 32.75 319 LYS A O 1
ATOM 2492 N N . GLU A 1 320 ? 3.928 13.046 18.747 1.00 37.81 320 GLU A N 1
ATOM 2493 C CA . GLU A 1 320 ? 4.835 11.929 19.010 1.00 37.81 320 GLU A CA 1
ATOM 2494 C C . GLU A 1 320 ? 5.279 11.285 17.690 1.00 37.81 320 GLU A C 1
ATOM 2496 O O . GLU A 1 320 ? 4.554 10.517 17.071 1.00 37.81 320 GLU A O 1
ATOM 2501 N N . ALA A 1 321 ? 6.507 11.604 17.264 1.00 30.89 321 ALA A N 1
ATOM 2502 C CA . ALA A 1 321 ? 7.167 10.953 16.140 1.00 30.89 321 ALA A CA 1
ATOM 2503 C C . ALA A 1 321 ? 7.485 9.498 16.515 1.00 30.89 321 ALA A C 1
ATOM 2505 O O . ALA A 1 321 ? 8.321 9.242 17.381 1.00 30.89 321 ALA A O 1
ATOM 2506 N N . ALA A 1 322 ? 6.809 8.542 15.886 1.00 32.34 322 ALA A N 1
ATOM 2507 C CA . ALA A 1 322 ? 7.179 7.138 15.984 1.00 32.34 322 ALA A CA 1
ATOM 2508 C C . ALA A 1 322 ? 8.189 6.768 14.897 1.00 32.34 322 ALA A C 1
ATOM 2510 O O . ALA A 1 322 ? 8.120 7.267 13.779 1.00 32.34 322 ALA A O 1
ATOM 2511 N N . VAL A 1 323 ? 9.136 5.919 15.289 1.00 30.94 323 VAL A N 1
ATOM 2512 C CA . VAL A 1 323 ? 10.245 5.379 14.501 1.00 30.94 323 VAL A CA 1
ATOM 2513 C C . VAL A 1 323 ? 9.806 4.074 13.830 1.00 30.94 323 VAL A C 1
ATOM 2515 O O . VAL A 1 323 ? 9.146 3.251 14.459 1.00 30.94 323 VAL A O 1
ATOM 2518 N N . GLY A 1 324 ? 10.254 3.862 12.588 1.00 34.25 324 GLY A N 1
ATOM 2519 C CA . GLY A 1 324 ? 10.661 2.536 12.111 1.00 34.25 324 GLY A CA 1
ATOM 2520 C C . GLY A 1 324 ? 9.555 1.553 11.738 1.00 34.25 324 GLY A C 1
ATOM 2521 O O . GLY A 1 324 ? 9.547 0.426 12.218 1.00 34.25 324 GLY A O 1
ATOM 2522 N N . ALA A 1 325 ? 8.675 1.916 10.808 1.00 33.44 325 ALA A N 1
ATOM 2523 C CA . ALA A 1 325 ? 7.792 0.931 10.181 1.00 33.44 325 ALA A CA 1
ATOM 2524 C C . ALA A 1 325 ? 8.503 -0.073 9.252 1.00 33.44 325 ALA A C 1
ATOM 2526 O O . ALA A 1 325 ? 7.878 -1.043 8.842 1.00 33.44 325 ALA A O 1
ATOM 2527 N N . LEU A 1 326 ? 9.789 0.123 8.943 1.00 34.69 326 LEU A N 1
ATOM 2528 C CA . LEU A 1 326 ? 10.600 -0.909 8.287 1.00 34.69 326 LEU A CA 1
ATOM 2529 C C . LEU A 1 326 ? 11.371 -1.809 9.258 1.00 34.69 326 LEU A C 1
ATOM 2531 O O . LEU A 1 326 ? 12.028 -2.733 8.802 1.00 34.69 326 LEU A O 1
ATOM 2535 N N . ALA A 1 327 ? 11.290 -1.568 10.571 1.00 30.98 327 ALA A N 1
ATOM 2536 C CA . ALA A 1 327 ? 11.819 -2.508 11.557 1.00 30.98 327 ALA A CA 1
ATOM 2537 C C . ALA A 1 327 ? 10.730 -3.478 12.065 1.00 30.98 327 ALA A C 1
ATOM 2539 O O . ALA A 1 327 ? 11.040 -4.543 12.572 1.00 30.98 327 ALA A O 1
ATOM 2540 N N . LEU A 1 328 ? 9.439 -3.172 11.889 1.00 31.34 328 LEU A N 1
ATOM 2541 C CA . LEU A 1 328 ? 8.334 -4.061 12.290 1.00 31.34 328 LEU A CA 1
ATOM 2542 C C . LEU A 1 328 ? 8.015 -5.183 11.277 1.00 31.34 328 LEU A C 1
ATOM 2544 O O . LEU A 1 328 ? 6.940 -5.780 11.363 1.00 31.34 328 LEU A O 1
ATOM 2548 N N . LEU A 1 329 ? 8.942 -5.477 10.362 1.00 31.75 329 LEU A N 1
ATOM 2549 C 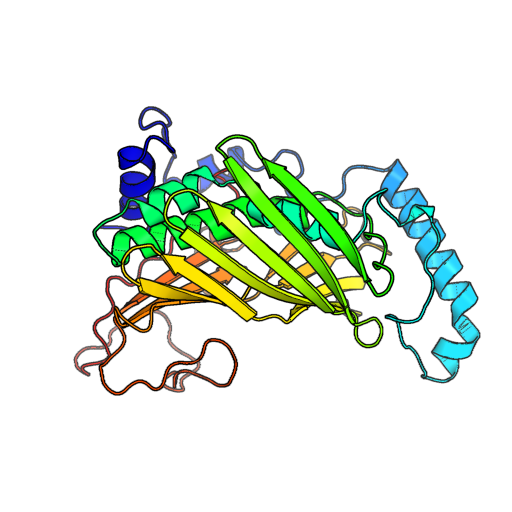CA . LEU A 1 329 ? 8.920 -6.641 9.475 1.00 31.75 329 LEU A CA 1
ATOM 2550 C C . LEU A 1 329 ? 10.150 -7.502 9.755 1.00 31.75 329 LEU A C 1
ATOM 2552 O O . LEU A 1 329 ? 11.271 -6.983 9.576 1.00 31.75 329 LEU A O 1
#

Foldseek 3Di:
DFLQVLLLVLCVVLVNDDPPDDDDPPLVVLVVLFDPQADPQGFGWDPPPVLLVLLQVQVVVQCVVCVVVVVVVNDDPLPRDTPPSLEDPAAVLVLVCQQQQCVSLQVSLLVDPDVVSSVSSVVLSNLLSCNSVFVDRGDHHQDDAQDWDWDAHPQGKTKIKGQPDVVQTKMWIWIDHDFKIKTKMWRWDWDQDPVFRWIKIATDMWIWMAGNVGWIKIKGAFIKMWGDSNHDPIIGIETADWMWIATPVQQKIKIKGQAADPPDPRSQNRHNRWIWIFMFRHDPPDDDDRPDDDPDDPDDDDDDDDDDDDDDDGDGPDPHTDTDSSSVD